Protein AF-0000000083318071 (afdb_homodimer)

Secondary structure (DSSP, 8-state):
-EE--HHHHHHHHHHHTTS-EEEEEEEESSTTGGGT-TTS---EEEEEEEEE--SEEEEEESSSEEEEEE-SS-EEEEEEE-EE-TT-SSSEEEEEE-TTS-EEEEEEEESS--/-EE--HHHHHHHHHHHTTS-EEEEEEEESSTTGGGT-TTS---EEEEEEEEE--SEEEEEESSSEEEEEE-SS-EEEEEEE-EE-TT-SSSEEEEEE-TTS-EEEEEEEESS--

Sequence (228 aa):
MLPIQPQAVQELLDKLKNRELYLHLELTNGAYTFEQDRSKLVASNMIRNVKVSYSNGSISGTGPYRVGLKMPEGWIYAEGLTHYEESETERAVLAGNDRDGKLVVSLMLSPEPFMLPIQPQAVQELLDKLKNRELYLHLELTNGAYTFEQDRSKLVASNMIRNVKVSYSNGSISGTGPYRVGLKMPEGWIYAEGLTHYEESETERAVLAGNDRDGKLVVSLMLSPEPF

Solvent-accessible surface area (backbone atoms only — not comparable to full-atom values): 11816 Å² total; per-residue (Å²): 121,42,71,61,51,66,67,62,52,36,52,51,41,59,69,56,42,74,35,75,24,22,32,35,41,37,40,50,62,28,86,76,41,62,76,75,55,79,78,56,71,50,34,35,39,35,36,36,34,45,73,44,50,30,74,46,54,48,64,47,76,89,75,53,25,32,39,42,32,37,29,92,72,28,41,39,37,41,33,32,33,40,28,25,47,81,85,50,84,76,42,46,49,37,30,6,53,34,92,87,65,45,80,35,31,38,48,31,40,21,75,55,74,124,120,40,71,62,50,67,68,62,52,35,52,49,39,60,68,54,42,74,36,74,24,21,33,36,41,38,39,47,60,28,86,78,42,65,77,76,56,81,77,57,73,51,33,36,39,36,37,35,34,44,73,45,51,30,74,47,53,46,65,48,76,88,74,54,24,32,38,41,34,37,29,94,70,28,38,38,37,41,32,33,33,42,29,26,45,80,84,50,84,76,40,47,50,36,29,7,52,33,91,87,65,45,80,36,31,36,47,30,40,21,75,54,74,124

Radius of gyration: 17.17 Å; Cα contacts (8 Å, |Δi|>4): 602; chains: 2; bounding box: 41×48×31 Å

Nearest PDB structures (foldseek):
  1njh-assembly1_A  TM=8.965E-01  e=1.272E-10  Bacillus subtilis
  8gm3-assembly2_B  TM=2.646E-01  e=6.608E+00  Vibrio harveyi
  8oz0-assembly1_E  TM=1.855E-01  e=3.913E+00  Homo sapiens
  1njh-assembly1_A  TM=8.967E-01  e=1.207E-10  Bacillus subtilis
  7ell-assembly1_h  TM=2.019E-01  e=3.804E+00  Mammalian orthoreovirus 3

Structure (mmCIF, N/CA/C/O backbone):
data_AF-0000000083318071-model_v1
#
loop_
_entity.id
_entity.type
_entity.pdbx_description
1 polymer 'DUF1806 family protein'
#
loop_
_atom_site.group_PDB
_atom_site.id
_atom_site.type_symbol
_atom_site.label_atom_id
_atom_site.label_alt_id
_atom_site.label_comp_id
_atom_site.label_asym_id
_atom_site.label_entity_id
_atom_site.label_seq_id
_atom_site.pdbx_PDB_ins_code
_atom_site.Cartn_x
_atom_site.Cartn_y
_atom_site.Cartn_z
_atom_site.occupancy
_atom_site.B_iso_or_equiv
_atom_site.auth_seq_id
_atom_site.auth_comp_id
_atom_site.auth_asym_id
_atom_site.auth_atom_id
_atom_site.pdbx_PDB_model_num
ATOM 1 N N . MET A 1 1 ? 1.171 21.906 -2.773 1 95.06 1 MET A N 1
ATOM 2 C CA . MET A 1 1 ? 1.182 21.312 -1.435 1 95.06 1 MET A CA 1
ATOM 3 C C . MET A 1 1 ? 2.127 22.078 -0.517 1 95.06 1 MET A C 1
ATOM 5 O O . MET A 1 1 ? 3.061 22.734 -0.986 1 95.06 1 MET A O 1
ATOM 9 N N . LEU A 1 2 ? 1.77 22.094 0.784 1 97 2 LEU A N 1
ATOM 10 C CA . LEU A 1 2 ? 2.57 22.781 1.792 1 97 2 LEU A CA 1
ATOM 11 C C . LEU A 1 2 ? 3.178 21.781 2.775 1 97 2 LEU A C 1
ATOM 13 O O . LEU A 1 2 ? 2.693 20.656 2.904 1 97 2 LEU A O 1
ATOM 17 N N . PRO A 1 3 ? 4.227 22.234 3.445 1 97.88 3 PRO A N 1
ATOM 18 C CA . PRO A 1 3 ? 4.73 21.359 4.508 1 97.88 3 PRO A CA 1
ATOM 19 C C . PRO A 1 3 ? 3.664 21.031 5.551 1 97.88 3 PRO A C 1
ATOM 21 O O . PRO A 1 3 ? 2.854 21.891 5.902 1 97.88 3 PRO A O 1
ATOM 24 N N . ILE A 1 4 ? 3.744 19.906 6.016 1 98.38 4 ILE A N 1
ATOM 25 C CA . ILE A 1 4 ? 2.727 19.391 6.93 1 98.38 4 ILE A CA 1
ATOM 26 C C . ILE A 1 4 ? 2.697 20.25 8.195 1 98.38 4 ILE A C 1
ATOM 28 O O . ILE A 1 4 ? 3.744 20.562 8.766 1 98.38 4 ILE A O 1
ATOM 32 N N . GLN A 1 5 ? 1.596 20.641 8.547 1 98.12 5 GLN A N 1
ATOM 33 C CA . GLN A 1 5 ? 1.248 21.094 9.891 1 98.12 5 GLN A CA 1
ATOM 34 C C . GLN A 1 5 ? 0.504 20 10.664 1 98.12 5 GLN A C 1
ATOM 36 O O . GLN A 1 5 ? -0.683 19.781 10.43 1 98.12 5 GLN A O 1
ATOM 41 N N . PRO A 1 6 ? 1.156 19.328 11.578 1 98.12 6 PRO A N 1
ATOM 42 C CA . PRO A 1 6 ? 0.615 18.094 12.164 1 98.12 6 PRO A CA 1
ATOM 43 C C . PRO A 1 6 ? -0.755 18.297 12.805 1 98.12 6 PRO A C 1
ATOM 45 O O . PRO A 1 6 ? -1.615 17.422 12.727 1 98.12 6 PRO A O 1
ATOM 48 N N . GLN A 1 7 ? -0.944 19.438 13.5 1 98.06 7 GLN A N 1
ATOM 49 C CA . GLN A 1 7 ? -2.236 19.672 14.133 1 98.06 7 GLN A CA 1
ATOM 50 C C . GLN A 1 7 ? -3.35 19.766 13.094 1 98.06 7 GLN A C 1
ATOM 52 O O . GLN A 1 7 ? -4.449 19.25 13.305 1 98.06 7 GLN A O 1
ATOM 57 N N . ALA A 1 8 ? -3.109 20.484 12.023 1 97.88 8 ALA A N 1
ATOM 58 C CA . ALA A 1 8 ? -4.102 20.609 10.961 1 97.88 8 ALA A CA 1
ATOM 59 C C . ALA A 1 8 ? -4.441 19.234 10.367 1 97.88 8 ALA A C 1
ATOM 61 O O . ALA A 1 8 ? -5.609 18.938 10.109 1 97.88 8 ALA A O 1
ATOM 62 N N . VAL A 1 9 ? -3.457 18.422 10.18 1 98.44 9 VAL A N 1
ATOM 63 C CA . VAL A 1 9 ? -3.662 17.094 9.625 1 98.44 9 VAL A CA 1
ATOM 64 C C . VAL A 1 9 ? -4.449 16.234 10.609 1 98.44 9 VAL A C 1
ATOM 66 O O . VAL A 1 9 ? -5.363 15.508 10.219 1 98.44 9 VAL A O 1
ATOM 69 N N . GLN A 1 10 ? -4.082 16.312 11.922 1 98.69 10 GLN A N 1
ATOM 70 C CA . GLN A 1 10 ? -4.805 15.562 12.938 1 98.69 10 GLN A CA 1
ATOM 71 C C . GLN A 1 10 ? -6.285 15.93 12.953 1 98.69 10 GLN A C 1
ATOM 73 O O . GLN A 1 10 ? -7.148 15.062 13.047 1 98.69 10 GLN A O 1
ATOM 78 N N . GLU A 1 11 ? -6.504 17.203 12.891 1 98.19 11 GLU A N 1
ATOM 79 C CA . GLU A 1 11 ? -7.887 17.672 12.875 1 98.19 11 GLU A CA 1
ATOM 80 C C . GLU A 1 11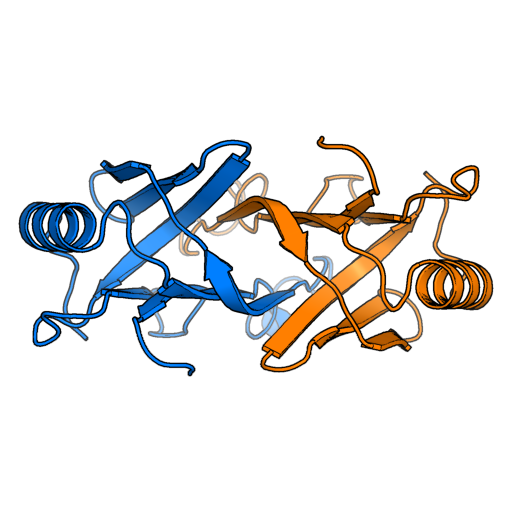 ? -8.648 17.109 11.68 1 98.19 11 GLU A C 1
ATOM 82 O O . GLU A 1 11 ? -9.812 16.719 11.805 1 98.19 11 GLU A O 1
ATOM 87 N N . LEU A 1 12 ? -8.023 17.109 10.57 1 98.06 12 LEU A N 1
ATOM 88 C CA . LEU A 1 12 ? -8.625 16.547 9.367 1 98.06 12 LEU A CA 1
ATOM 89 C C . LEU A 1 12 ? -8.906 15.055 9.531 1 98.06 12 LEU A C 1
ATOM 91 O O . LEU A 1 12 ? -9.984 14.578 9.195 1 98.06 12 LEU A O 1
ATOM 95 N N . LEU A 1 13 ? -7.969 14.281 10.062 1 98.5 13 LEU A N 1
ATOM 96 C CA . LEU A 1 13 ? -8.141 12.852 10.312 1 98.5 13 LEU A CA 1
ATOM 97 C C . LEU A 1 13 ? -9.305 12.609 11.266 1 98.5 13 LEU A C 1
ATOM 99 O O . LEU A 1 13 ? -10.062 11.641 11.102 1 98.5 13 LEU A O 1
ATOM 103 N N . ASP A 1 14 ? -9.438 13.5 12.234 1 98.44 14 ASP A N 1
ATOM 104 C CA . ASP A 1 14 ? -10.523 13.375 13.203 1 98.44 14 ASP A CA 1
ATOM 105 C C . ASP A 1 14 ? -11.875 13.625 12.539 1 98.44 14 ASP A C 1
ATOM 107 O O . ASP A 1 14 ? -12.875 12.984 12.891 1 98.44 14 ASP A O 1
ATOM 111 N N . LYS A 1 15 ? -11.883 14.469 11.672 1 97.94 15 LYS A N 1
ATOM 112 C CA . LYS A 1 15 ? -13.117 14.812 10.969 1 97.94 15 LYS A CA 1
ATOM 113 C C . LYS A 1 15 ? -13.57 13.672 10.062 1 97.94 15 LYS A C 1
ATOM 115 O O . LYS A 1 15 ? -14.773 13.492 9.844 1 97.94 15 LYS A O 1
ATOM 120 N N . LEU A 1 16 ? -12.68 12.914 9.57 1 98.19 16 LEU A N 1
ATOM 121 C CA . LEU A 1 16 ? -12.969 11.914 8.547 1 98.19 16 LEU A CA 1
ATOM 122 C C . LEU A 1 16 ? -13.25 10.555 9.172 1 98.19 16 LEU A C 1
ATOM 124 O O . LEU A 1 16 ? -13.594 9.602 8.469 1 98.19 16 LEU A O 1
ATOM 128 N N . LYS A 1 17 ? -13.172 10.391 10.43 1 97.38 17 LYS A N 1
ATOM 129 C CA . LYS A 1 17 ? -13.32 9.109 11.109 1 97.38 17 LYS A CA 1
ATOM 130 C C . LYS A 1 17 ? -14.734 8.562 10.961 1 97.38 17 LYS A C 1
ATOM 132 O O . LYS A 1 17 ? -15.695 9.328 10.852 1 97.38 17 LYS A O 1
ATOM 137 N N . ASN A 1 18 ? -14.789 7.258 10.953 1 98.06 18 ASN A N 1
ATOM 138 C CA . ASN A 1 18 ? -16.047 6.523 11.008 1 98.06 18 ASN A CA 1
ATOM 139 C C . ASN A 1 18 ? -16.922 6.812 9.781 1 98.06 18 ASN A C 1
ATOM 141 O O . ASN A 1 18 ? -18.141 6.926 9.898 1 98.06 18 ASN A O 1
ATOM 145 N N . ARG A 1 19 ? -16.25 7.07 8.672 1 97.19 19 ARG A N 1
ATOM 146 C CA . ARG A 1 19 ? -16.859 7.246 7.355 1 97.19 19 ARG A CA 1
ATOM 147 C C . ARG A 1 19 ? -16.25 6.281 6.34 1 97.19 19 ARG A C 1
ATOM 149 O O . ARG A 1 19 ? -15.078 5.926 6.438 1 97.19 19 ARG A O 1
ATOM 156 N N . GLU A 1 20 ? -17.141 5.906 5.465 1 98 20 GLU A N 1
ATOM 157 C CA . GLU A 1 20 ? -16.578 5.168 4.336 1 98 20 GLU A CA 1
ATOM 158 C C . GLU A 1 20 ? -15.836 6.09 3.381 1 98 20 GLU A C 1
ATOM 160 O O . GLU A 1 20 ? -16.391 7.074 2.896 1 98 20 GLU A O 1
ATOM 165 N N . LEU A 1 21 ? -14.594 5.816 3.193 1 98.5 21 LEU A N 1
ATOM 166 C CA . LEU A 1 21 ? -13.734 6.641 2.354 1 98.5 21 LEU A CA 1
ATOM 167 C C . LEU A 1 21 ? -13.031 5.793 1.299 1 98.5 21 LEU A C 1
ATOM 169 O O . LEU A 1 21 ? -12.844 4.59 1.486 1 98.5 21 LEU A O 1
ATOM 173 N N . TYR A 1 22 ? -12.695 6.422 0.189 1 98.44 22 TYR A N 1
ATOM 174 C CA . TYR A 1 22 ? -11.789 5.824 -0.785 1 98.44 22 TYR A CA 1
ATOM 175 C C . TYR A 1 22 ? -10.336 6.117 -0.429 1 98.44 22 TYR A C 1
ATOM 177 O O . TYR A 1 22 ? -9.977 7.266 -0.156 1 98.44 22 TYR A O 1
ATOM 185 N N . LEU A 1 23 ? -9.562 5.121 -0.469 1 98.69 23 LEU A N 1
ATOM 186 C CA . LEU A 1 23 ? -8.148 5.215 -0.115 1 98.69 23 LEU A CA 1
ATOM 187 C C . LEU A 1 23 ? -7.273 5.191 -1.362 1 98.69 23 LEU A C 1
ATOM 189 O O . LEU A 1 23 ? -7.5 4.387 -2.27 1 98.69 23 LEU A O 1
ATOM 193 N N . HIS A 1 24 ? -6.328 6.051 -1.477 1 98.81 24 HIS A N 1
ATOM 194 C CA . HIS A 1 24 ? -5.152 5.957 -2.336 1 98.81 24 HIS A CA 1
ATOM 195 C C . HIS A 1 24 ? -3.869 5.902 -1.515 1 98.81 24 HIS A C 1
ATOM 197 O O . HIS A 1 24 ? -3.562 6.836 -0.773 1 98.81 24 HIS A O 1
ATOM 203 N N . LEU A 1 25 ? -3.125 4.867 -1.536 1 98.88 25 LEU A N 1
ATOM 204 C CA . LEU A 1 25 ? -1.855 4.641 -0.855 1 98.88 25 LEU A CA 1
ATOM 205 C C . LEU A 1 25 ? -0.799 4.133 -1.831 1 98.88 25 LEU A C 1
ATOM 207 O O . LEU A 1 25 ? -1.03 3.158 -2.551 1 98.88 25 LEU A O 1
ATOM 211 N N . GLU A 1 26 ? 0.308 4.754 -1.905 1 98.31 26 GLU A N 1
ATOM 212 C CA . GLU A 1 26 ? 1.33 4.391 -2.883 1 98.31 26 GLU A CA 1
ATOM 213 C C . GLU A 1 26 ? 2.73 4.664 -2.342 1 98.31 26 GLU A C 1
ATOM 215 O O . GLU A 1 26 ? 2.945 5.641 -1.621 1 98.31 26 GLU A O 1
ATOM 220 N N . LEU A 1 27 ? 3.668 3.838 -2.654 1 97.44 27 LEU A N 1
ATOM 221 C CA . LEU A 1 27 ? 5.082 4.055 -2.367 1 97.44 27 LEU A CA 1
ATOM 222 C C . LEU A 1 27 ? 5.957 3.488 -3.482 1 97.44 27 LEU A C 1
ATOM 224 O O . LEU A 1 27 ? 5.703 2.387 -3.977 1 97.44 27 LEU A O 1
ATOM 228 N N . THR A 1 28 ? 6.906 4.215 -3.953 1 94 28 THR A N 1
ATOM 229 C CA . THR A 1 28 ? 7.898 3.768 -4.926 1 94 28 THR A CA 1
ATOM 230 C C . THR A 1 28 ? 9.312 3.975 -4.391 1 94 28 THR A C 1
ATOM 232 O O . THR A 1 28 ? 9.594 4.977 -3.729 1 94 28 THR A O 1
ATOM 235 N N . ASN A 1 29 ? 10.297 2.982 -4.496 1 84.25 29 ASN A N 1
ATOM 236 C CA . ASN A 1 29 ? 11.672 3.193 -4.059 1 84.25 29 ASN A CA 1
ATOM 237 C C . ASN A 1 29 ? 12.617 3.359 -5.246 1 84.25 29 ASN A C 1
ATOM 239 O O . ASN A 1 29 ? 13.828 3.482 -5.066 1 84.25 29 ASN A O 1
ATOM 243 N N . GLY A 1 30 ? 12.289 2.986 -6.504 1 65.44 30 GLY A N 1
ATOM 244 C CA . GLY A 1 30 ? 13.211 2.91 -7.629 1 65.44 30 GLY A CA 1
ATOM 245 C C . GLY A 1 30 ? 13.023 4.035 -8.625 1 65.44 30 GLY A C 1
ATOM 246 O O . GLY A 1 30 ? 13.695 4.07 -9.664 1 65.44 30 GLY A O 1
ATOM 247 N N . ALA A 1 31 ? 11.875 4.566 -8.68 1 51.72 31 ALA A N 1
ATOM 248 C CA . ALA A 1 31 ? 11.82 5.355 -9.906 1 51.72 31 ALA A CA 1
ATOM 249 C C . ALA A 1 31 ? 13.117 6.141 -10.109 1 51.72 31 ALA A C 1
ATOM 251 O O . ALA A 1 31 ? 13.594 6.277 -11.234 1 51.72 31 ALA A O 1
ATOM 252 N N . TYR A 1 32 ? 13.648 6.602 -9.156 1 46 32 TYR A N 1
ATOM 253 C CA . TYR A 1 32 ? 14.734 7.523 -9.461 1 46 32 TYR A CA 1
ATOM 254 C C . TYR A 1 32 ? 16.062 6.969 -8.984 1 46 32 TYR A C 1
ATOM 256 O O . TYR A 1 32 ? 17.109 7.617 -9.141 1 46 32 TYR A O 1
ATOM 264 N N . THR A 1 33 ? 16.078 5.824 -8.305 1 47.72 33 THR A N 1
ATOM 265 C CA . THR A 1 33 ? 17.297 5.27 -7.742 1 47.72 33 THR A CA 1
ATOM 266 C C . THR A 1 33 ? 18.156 4.625 -8.828 1 47.72 33 THR A C 1
ATOM 268 O O . THR A 1 33 ? 19.266 4.164 -8.562 1 47.72 33 THR A O 1
ATOM 271 N N . PHE A 1 34 ? 17.547 4.477 -9.961 1 43.94 34 PHE A N 1
ATOM 272 C CA . PHE A 1 34 ? 18.297 3.812 -11.031 1 43.94 34 PHE A CA 1
ATOM 273 C C . PHE A 1 34 ? 19.75 4.27 -11.039 1 43.94 34 PHE A C 1
ATOM 275 O O . PHE A 1 34 ? 20.656 3.48 -11.336 1 43.94 34 PHE A O 1
ATOM 282 N N . GLU A 1 35 ? 19.922 5.41 -10.836 1 44.78 35 GLU A N 1
ATOM 283 C CA . GLU A 1 35 ? 21.234 5.887 -11.242 1 44.78 35 GLU A CA 1
ATOM 284 C C . GLU A 1 35 ? 22.312 5.395 -10.297 1 44.78 35 GLU A C 1
ATOM 286 O O . GLU A 1 35 ? 23.469 5.238 -10.695 1 44.78 35 GLU A O 1
ATOM 291 N N . GLN A 1 36 ? 21.984 5.141 -9.094 1 49.47 36 GLN A N 1
ATOM 292 C CA . GLN A 1 36 ? 23.203 5.062 -8.297 1 49.47 36 GLN A CA 1
ATOM 293 C C . GLN A 1 36 ? 23.594 3.611 -8.031 1 49.47 36 GLN A C 1
ATOM 295 O O . GLN A 1 36 ? 24.766 3.242 -8.172 1 49.47 36 GLN A O 1
ATOM 300 N N . ASP A 1 37 ? 22.594 2.797 -7.359 1 57.38 37 ASP A N 1
ATOM 301 C CA . ASP A 1 37 ? 22.984 1.456 -6.945 1 57.38 37 ASP A CA 1
ATOM 302 C C . ASP A 1 37 ? 22.109 0.395 -7.605 1 57.38 37 ASP A C 1
ATOM 304 O O . ASP A 1 37 ? 20.969 0.179 -7.191 1 57.38 37 ASP A O 1
ATOM 308 N N . ARG A 1 38 ? 22.547 0.059 -8.789 1 56.84 38 ARG A N 1
ATOM 309 C CA . ARG A 1 38 ? 21.859 -0.937 -9.602 1 56.84 38 ARG A CA 1
ATOM 310 C C . ARG A 1 38 ? 21.625 -2.223 -8.82 1 56.84 38 ARG A C 1
ATOM 312 O O . ARG A 1 38 ? 20.906 -3.115 -9.273 1 56.84 38 ARG A O 1
ATOM 319 N N . SER A 1 39 ? 22.203 -2.291 -7.633 1 63.94 39 SER A N 1
ATOM 320 C CA . SER A 1 39 ? 22.109 -3.545 -6.895 1 63.94 39 SER A CA 1
ATOM 321 C C . SER A 1 39 ? 20.844 -3.582 -6.039 1 63.94 39 SER A C 1
ATOM 323 O O . SER A 1 39 ? 20.469 -4.637 -5.523 1 63.94 39 SER A O 1
ATOM 325 N N . LYS A 1 40 ? 20.078 -2.527 -6.082 1 77.56 40 LYS A N 1
ATOM 326 C CA . LYS A 1 40 ? 18.922 -2.498 -5.188 1 77.56 40 LYS A CA 1
ATOM 327 C C . LYS A 1 40 ? 17.656 -2.945 -5.91 1 77.56 40 LYS A C 1
ATOM 329 O O . LYS A 1 40 ? 17.5 -2.689 -7.105 1 77.56 40 LYS A O 1
ATOM 334 N N . LEU A 1 41 ? 16.875 -3.621 -5.16 1 86 41 LEU A N 1
ATOM 335 C CA . LEU A 1 41 ? 15.594 -4.078 -5.699 1 86 41 LEU A CA 1
ATOM 336 C C . LEU A 1 41 ? 14.641 -2.91 -5.895 1 86 41 LEU A C 1
ATOM 338 O O . LEU A 1 41 ? 14.312 -2.203 -4.941 1 86 41 LEU A O 1
ATOM 342 N N . VAL A 1 42 ? 14.273 -2.6 -7.152 1 88.56 42 VAL A N 1
ATOM 343 C CA . VAL A 1 42 ? 13.25 -1.604 -7.469 1 88.56 42 VAL A CA 1
ATOM 344 C C . VAL A 1 42 ? 11.867 -2.162 -7.148 1 88.56 42 VAL A C 1
ATOM 346 O O . VAL A 1 42 ? 11.516 -3.258 -7.59 1 88.56 42 VAL A O 1
ATOM 349 N N . ALA A 1 43 ? 11.164 -1.389 -6.324 1 94.81 43 ALA A N 1
ATOM 350 C CA . ALA A 1 43 ? 9.844 -1.864 -5.91 1 94.81 43 ALA A CA 1
ATOM 351 C C . ALA A 1 43 ? 8.867 -0.706 -5.773 1 94.81 43 ALA A C 1
ATOM 353 O O . ALA A 1 43 ? 9.266 0.438 -5.551 1 94.81 43 ALA A O 1
ATOM 354 N N . SER A 1 44 ? 7.59 -0.975 -5.957 1 96.56 44 SER A N 1
ATOM 355 C CA . SER A 1 44 ? 6.488 -0.037 -5.773 1 96.56 44 SER A CA 1
ATOM 356 C C . SER A 1 44 ? 5.199 -0.762 -5.391 1 96.56 44 SER A C 1
ATOM 358 O O . SER A 1 44 ? 5.047 -1.952 -5.676 1 96.56 44 SER A O 1
ATOM 360 N N . ASN A 1 45 ? 4.383 -0.128 -4.688 1 98.44 45 ASN A N 1
ATOM 361 C CA . ASN A 1 45 ? 3.023 -0.617 -4.492 1 98.44 45 ASN A CA 1
ATOM 362 C C . ASN A 1 45 ? 2.008 0.523 -4.523 1 98.44 45 ASN A C 1
ATOM 364 O O . ASN A 1 45 ? 2.369 1.687 -4.34 1 98.44 45 ASN A O 1
ATOM 368 N N . MET A 1 46 ? 0.844 0.139 -4.902 1 98.62 46 MET A N 1
ATOM 369 C CA . MET A 1 46 ? -0.23 1.123 -5.004 1 98.62 46 MET A CA 1
ATOM 370 C C . MET A 1 46 ? -1.588 0.476 -4.754 1 98.62 46 MET A C 1
ATOM 372 O O . MET A 1 46 ? -1.841 -0.642 -5.207 1 98.62 46 MET A O 1
ATOM 376 N N . ILE A 1 47 ? -2.357 1.091 -4.027 1 98.62 47 ILE A N 1
ATOM 377 C CA . ILE A 1 47 ? -3.779 0.787 -3.908 1 98.62 47 ILE A CA 1
ATOM 378 C C . ILE A 1 47 ? -4.602 2.045 -4.18 1 98.62 47 ILE A C 1
ATOM 380 O O . ILE A 1 47 ? -4.289 3.121 -3.662 1 98.62 47 ILE A O 1
ATOM 384 N N . ARG A 1 48 ? -5.543 1.955 -5.062 1 98.56 48 ARG A N 1
ATOM 385 C CA . ARG A 1 48 ? -6.363 3.098 -5.453 1 98.56 48 ARG A CA 1
ATOM 386 C C . ARG A 1 48 ? -7.844 2.744 -5.418 1 98.56 48 ARG A C 1
ATOM 388 O O . ARG A 1 48 ? -8.266 1.747 -6.004 1 98.56 48 ARG A O 1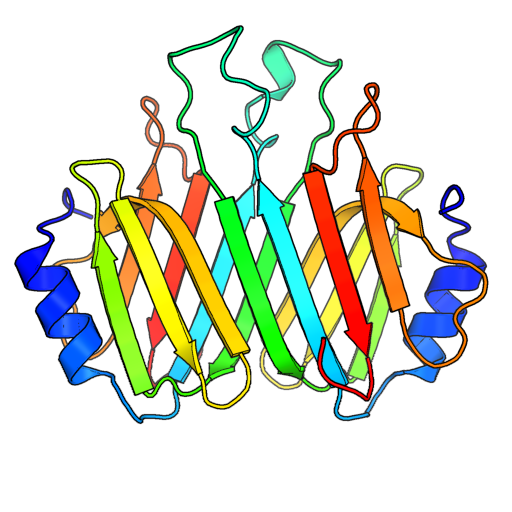
ATOM 395 N N . ASN A 1 49 ? -8.625 3.549 -4.707 1 98.62 49 ASN A N 1
ATOM 396 C CA . ASN A 1 49 ? -10.086 3.467 -4.645 1 98.62 49 ASN A CA 1
ATOM 397 C C . ASN A 1 49 ? -10.539 2.189 -3.943 1 98.62 49 ASN A C 1
ATOM 399 O O . ASN A 1 49 ? -11.461 1.52 -4.41 1 98.62 49 ASN A O 1
ATOM 403 N N . VAL A 1 50 ? -9.938 1.867 -2.893 1 97.62 50 VAL A N 1
ATOM 404 C CA . VAL A 1 50 ? -10.453 0.855 -1.977 1 97.62 50 VAL A CA 1
ATOM 405 C C . VAL A 1 50 ? -11.227 1.527 -0.849 1 97.62 50 VAL A C 1
ATOM 407 O O . VAL A 1 50 ? -10.797 2.545 -0.306 1 97.62 50 VAL A O 1
ATOM 410 N N . LYS A 1 51 ? -12.305 0.94 -0.59 1 97.06 51 LYS A N 1
ATOM 411 C CA . LYS A 1 51 ? -13.141 1.525 0.455 1 97.06 51 LYS A CA 1
ATOM 412 C C . LYS A 1 51 ? -12.648 1.12 1.842 1 97.06 51 LYS A C 1
ATOM 414 O O . LYS A 1 51 ? -12.398 -0.06 2.098 1 97.06 51 LYS A O 1
ATOM 419 N N . VAL A 1 52 ? -12.539 2.15 2.705 1 97.88 52 VAL A N 1
ATOM 420 C CA . VAL A 1 52 ? -12.086 1.896 4.066 1 97.88 52 VAL A CA 1
ATOM 421 C C . VAL A 1 52 ? -12.867 2.766 5.047 1 97.88 52 VAL A C 1
ATOM 423 O O . VAL A 1 52 ? -13.484 3.76 4.652 1 97.88 52 VAL A O 1
ATOM 426 N N . SER A 1 53 ? -12.938 2.32 6.227 1 98.38 53 SER A N 1
ATOM 427 C CA . SER A 1 53 ? -13.406 3.098 7.367 1 98.38 53 SER A CA 1
ATOM 428 C C . SER A 1 53 ? -12.531 2.879 8.594 1 98.38 53 SER A C 1
ATOM 430 O O . SER A 1 53 ? -12.227 1.738 8.953 1 98.38 53 SER A O 1
ATOM 432 N N . TYR A 1 54 ? -12.047 3.967 9.164 1 98.75 54 TYR A N 1
ATOM 433 C CA . TYR A 1 54 ? -11.203 3.828 10.344 1 98.75 54 TYR A CA 1
ATOM 434 C C . TYR A 1 54 ? -11.844 4.496 11.555 1 98.75 54 TYR A C 1
ATOM 436 O O . TYR A 1 54 ? -12.617 5.445 11.414 1 98.75 54 TYR A O 1
ATOM 444 N N . SER A 1 55 ? -11.5 3.996 12.719 1 98.69 55 SER A N 1
ATOM 445 C CA . SER A 1 55 ? -12.07 4.504 13.969 1 98.69 55 SER A CA 1
ATOM 446 C C . SER A 1 55 ? -11.164 5.555 14.602 1 98.69 55 SER A C 1
ATOM 448 O O . SER A 1 55 ? -11.641 6.453 15.297 1 98.69 55 SER A O 1
ATOM 450 N N . ASN A 1 56 ? -9.898 5.352 14.445 1 98.56 56 ASN A N 1
ATOM 451 C CA . ASN A 1 56 ? -8.906 6.273 15 1 98.56 56 ASN A CA 1
ATOM 452 C C . ASN A 1 56 ? -7.762 6.52 14.023 1 98.56 56 ASN A C 1
ATOM 454 O O . ASN A 1 56 ? -7.273 5.586 13.383 1 98.56 56 ASN A O 1
ATOM 458 N N . GLY A 1 57 ? -7.453 7.707 13.797 1 98.75 57 GLY A N 1
ATOM 459 C CA . GLY A 1 57 ? -6.305 8.109 13.008 1 98.75 57 GLY A CA 1
ATOM 460 C C . GLY A 1 57 ? -5.398 9.094 13.727 1 98.75 57 GLY A C 1
ATOM 461 O O . GLY A 1 57 ? -5.871 9.969 14.453 1 98.75 57 GLY A O 1
ATOM 462 N N . SER A 1 58 ? -4.109 8.898 13.562 1 98.88 58 SER A N 1
ATOM 463 C CA . SER A 1 58 ? -3.188 9.812 14.234 1 98.88 58 SER A CA 1
ATOM 464 C C . SER A 1 58 ? -1.963 10.094 13.367 1 98.88 58 SER A C 1
ATOM 466 O O . SER A 1 58 ? -1.48 9.219 12.656 1 98.88 58 SER A O 1
ATOM 468 N N . ILE A 1 59 ? -1.518 11.281 13.422 1 98.81 59 ILE A N 1
ATOM 469 C CA . ILE A 1 59 ? -0.24 11.672 12.836 1 98.81 59 ILE A CA 1
ATOM 470 C C . ILE A 1 59 ? 0.802 11.844 13.938 1 98.81 59 ILE A C 1
ATOM 472 O O . ILE A 1 59 ? 0.494 12.352 15.016 1 98.81 59 ILE A O 1
ATOM 476 N N . SER A 1 60 ? 2.02 11.406 13.68 1 98.62 60 SER A N 1
ATOM 477 C CA . SER A 1 60 ? 3.098 11.523 14.656 1 98.62 60 SER A CA 1
ATOM 478 C C . SER A 1 60 ? 4.441 11.758 13.969 1 98.62 60 SER A C 1
ATOM 480 O O . SER A 1 60 ? 4.547 11.648 12.75 1 98.62 60 SER A O 1
ATOM 482 N N . GLY A 1 61 ? 5.418 12.156 14.789 1 97.19 61 GLY A N 1
ATOM 483 C CA . GLY A 1 61 ? 6.742 12.469 14.273 1 97.19 61 GLY A CA 1
ATOM 484 C C . GLY A 1 61 ? 7.078 13.945 14.344 1 97.19 61 GLY A C 1
ATOM 485 O O . GLY A 1 61 ? 6.25 14.758 14.766 1 97.19 61 GLY A O 1
ATOM 486 N N . THR A 1 62 ? 8.273 14.281 13.945 1 94.81 62 THR A N 1
ATOM 487 C CA . THR A 1 62 ? 8.734 15.664 13.977 1 94.81 62 THR A CA 1
ATOM 488 C C . THR A 1 62 ? 9.164 16.125 12.586 1 94.81 62 THR A C 1
ATOM 490 O O . THR A 1 62 ? 9.898 17.109 12.445 1 94.81 62 THR A O 1
ATOM 493 N N . GLY A 1 63 ? 8.773 15.492 11.445 1 90.81 63 GLY A N 1
ATOM 494 C CA . GLY A 1 63 ? 9.117 15.75 10.055 1 90.81 63 GLY A CA 1
ATOM 495 C C . GLY A 1 63 ? 10.32 14.961 9.578 1 90.81 63 GLY A C 1
ATOM 496 O O . GLY A 1 63 ? 11.43 15.492 9.516 1 90.81 63 GLY A O 1
ATOM 497 N N . PRO A 1 64 ? 10.219 13.93 8.766 1 95.62 64 PRO A N 1
ATOM 498 C CA . PRO A 1 64 ? 8.977 13.508 8.125 1 95.62 64 PRO A CA 1
ATOM 499 C C . PRO A 1 64 ? 7.992 12.875 9.109 1 95.62 64 PRO A C 1
ATOM 501 O O . PRO A 1 64 ? 8.383 12.508 10.219 1 95.62 64 PRO A O 1
ATOM 504 N N . TYR A 1 65 ? 6.746 12.672 8.656 1 98.44 65 TYR A N 1
ATOM 505 C CA . TYR A 1 65 ? 5.676 12.273 9.562 1 98.44 65 TYR A CA 1
ATOM 506 C C . TYR A 1 65 ? 5.145 10.891 9.203 1 98.44 65 TYR A C 1
ATOM 508 O O . TYR A 1 65 ? 5.422 10.383 8.117 1 98.44 65 TYR A O 1
ATOM 516 N N . ARG A 1 66 ? 4.508 10.305 10.133 1 98.62 66 ARG A N 1
ATOM 517 C CA . ARG A 1 66 ? 3.803 9.047 9.914 1 98.62 66 ARG A CA 1
ATOM 518 C C . ARG A 1 66 ? 2.334 9.164 10.305 1 98.62 66 ARG A C 1
ATOM 520 O O . ARG A 1 66 ? 1.994 9.898 11.242 1 98.62 66 ARG A O 1
ATOM 527 N N . VAL A 1 67 ? 1.512 8.492 9.586 1 98.94 67 VAL A N 1
ATOM 528 C CA . VAL A 1 67 ? 0.084 8.422 9.883 1 98.94 67 VAL A CA 1
ATOM 529 C C . VAL A 1 67 ? -0.34 6.965 10.047 1 98.94 67 VAL A C 1
ATOM 531 O O . VAL A 1 67 ? 0.043 6.105 9.242 1 98.94 67 VAL A O 1
ATOM 534 N N . GLY A 1 68 ? -1.035 6.684 11.094 1 98.88 68 GLY A N 1
ATOM 535 C CA . GLY A 1 68 ? -1.682 5.398 11.312 1 98.88 68 GLY A CA 1
ATOM 536 C C . GLY A 1 68 ? -3.189 5.504 11.445 1 98.88 68 GLY A C 1
ATOM 537 O O . GLY A 1 68 ? -3.699 6.391 12.133 1 98.88 68 GLY A O 1
ATOM 538 N N . LEU A 1 69 ? -3.891 4.688 10.766 1 98.94 69 LEU A N 1
ATOM 539 C CA . LEU A 1 69 ? -5.344 4.602 10.844 1 98.94 69 LEU A CA 1
ATOM 540 C C . LEU A 1 69 ? -5.785 3.229 11.336 1 98.94 69 LEU A C 1
ATOM 542 O O . LEU A 1 69 ? -5.461 2.211 10.719 1 98.94 69 LEU A O 1
ATOM 546 N N . LYS A 1 70 ? -6.492 3.211 12.383 1 98.81 70 LYS A N 1
ATOM 547 C CA . LYS A 1 70 ? -7.02 1.967 12.938 1 98.81 70 LYS A CA 1
ATOM 548 C C . LYS A 1 70 ? -8.359 1.604 12.305 1 98.81 70 LYS A C 1
ATOM 550 O O . LYS A 1 70 ? -9.289 2.408 12.305 1 98.81 70 LYS A O 1
ATOM 555 N N . MET A 1 71 ? -8.406 0.443 11.789 1 98.06 71 MET A N 1
ATOM 556 C CA . MET A 1 71 ? -9.648 -0.105 11.242 1 98.06 71 MET A CA 1
ATOM 557 C C . MET A 1 71 ? -10.18 -1.226 12.125 1 98.06 71 MET A C 1
ATOM 559 O O . MET A 1 71 ? -9.477 -1.711 13.016 1 98.06 71 MET A O 1
ATOM 563 N N . PRO A 1 72 ? -11.422 -1.607 11.922 1 93.81 72 PRO A N 1
ATOM 564 C CA . PRO A 1 72 ? -11.984 -2.648 12.789 1 93.81 72 PRO A CA 1
ATOM 565 C C . PRO A 1 72 ? -11.125 -3.912 12.82 1 93.81 72 PRO A C 1
ATOM 567 O O . PRO A 1 72 ? -10.891 -4.473 13.898 1 93.81 72 PRO A O 1
ATOM 570 N N . GLU A 1 73 ? -10.586 -4.305 11.758 1 93.62 73 GLU A N 1
ATOM 571 C CA . GLU A 1 73 ? -9.828 -5.551 11.711 1 93.62 73 GLU A CA 1
ATOM 572 C C . GLU A 1 73 ? -8.422 -5.324 11.156 1 93.62 73 GLU A C 1
ATOM 574 O O . GLU A 1 73 ? -7.73 -6.273 10.789 1 93.62 73 GLU A O 1
ATOM 579 N N . GLY A 1 74 ? -8.086 -4.055 11.117 1 97.44 74 GLY A N 1
ATOM 580 C CA . GLY A 1 74 ? -6.824 -3.84 10.43 1 97.44 74 GLY A CA 1
ATOM 581 C C . GLY A 1 74 ? -6.254 -2.449 10.641 1 97.44 74 GLY A C 1
ATOM 582 O O . GLY A 1 74 ? -6.613 -1.77 11.609 1 97.44 74 GLY A O 1
ATOM 583 N N . TRP A 1 75 ? -5.234 -2.205 9.766 1 98.38 75 TRP A N 1
ATOM 584 C CA . TRP A 1 75 ? -4.488 -0.96 9.922 1 98.38 75 TRP A CA 1
ATOM 585 C C . TRP A 1 75 ? -4.062 -0.409 8.562 1 98.38 75 TRP A C 1
ATOM 587 O O . TRP A 1 75 ? -3.812 -1.172 7.629 1 98.38 75 TRP A O 1
ATOM 597 N N . ILE A 1 76 ? -3.994 0.891 8.484 1 98.88 76 ILE A N 1
ATOM 598 C CA . ILE A 1 76 ? -3.314 1.599 7.406 1 98.88 76 ILE A CA 1
ATOM 599 C C . ILE A 1 76 ? -2.193 2.463 7.984 1 98.88 76 ILE A C 1
ATOM 601 O O . ILE A 1 76 ? -2.377 3.125 9.008 1 98.88 76 ILE A O 1
ATOM 605 N N . TYR A 1 77 ? -1.108 2.412 7.309 1 98.81 77 TYR A N 1
ATOM 606 C CA . TYR A 1 77 ? 0.058 3.121 7.824 1 98.81 77 TYR A CA 1
ATOM 607 C C . TYR A 1 77 ? 0.876 3.725 6.688 1 98.81 77 TYR A C 1
ATOM 609 O O . TYR A 1 77 ? 1.084 3.084 5.656 1 98.81 77 TYR A O 1
ATOM 617 N N . ALA A 1 78 ? 1.336 4.934 6.859 1 98.75 78 ALA A N 1
ATOM 618 C CA . ALA A 1 78 ? 2.273 5.586 5.949 1 98.75 78 ALA A CA 1
ATOM 619 C C . ALA A 1 78 ? 3.303 6.41 6.715 1 98.75 78 ALA A C 1
ATOM 621 O O . ALA A 1 78 ? 2.947 7.188 7.605 1 98.75 78 ALA A O 1
ATOM 622 N N . GLU A 1 79 ? 4.535 6.254 6.383 1 97.81 79 GLU A N 1
ATOM 623 C CA . GLU A 1 79 ? 5.641 7.008 6.965 1 97.81 79 GLU A CA 1
ATOM 624 C C . GLU A 1 79 ? 6.453 7.719 5.883 1 97.81 79 GLU A C 1
ATOM 626 O O . GLU A 1 79 ? 6.602 7.203 4.773 1 97.81 79 GLU A O 1
ATOM 631 N N . GLY A 1 80 ? 7.031 8.836 6.238 1 96.94 80 GLY A N 1
ATOM 632 C CA . GLY A 1 80 ? 7.82 9.617 5.305 1 96.94 80 GLY A CA 1
ATOM 633 C C . GLY A 1 80 ? 7.051 10.781 4.707 1 96.94 80 GLY A C 1
ATOM 634 O O . GLY A 1 80 ? 7.445 11.328 3.676 1 96.94 80 GLY A O 1
ATOM 635 N N . LEU A 1 81 ? 5.918 11.062 5.316 1 98.5 81 LEU A N 1
ATOM 636 C CA . LEU A 1 81 ? 5.047 12.117 4.812 1 98.5 81 LEU A CA 1
ATOM 637 C C . LEU A 1 81 ? 5.621 13.492 5.129 1 98.5 81 LEU A C 1
ATOM 639 O O . LEU A 1 81 ? 6.051 13.75 6.258 1 98.5 81 LEU A O 1
ATOM 643 N N . THR A 1 82 ? 5.621 14.414 4.129 1 98.31 82 THR A N 1
ATOM 644 C CA . THR A 1 82 ? 6.277 15.703 4.324 1 98.31 82 THR A CA 1
ATOM 645 C C . THR A 1 82 ? 5.328 16.859 3.984 1 98.31 82 THR A C 1
ATOM 647 O O . THR A 1 82 ? 5.477 17.953 4.5 1 98.31 82 THR A O 1
ATOM 650 N N . HIS A 1 83 ? 4.371 16.641 3.082 1 98.56 83 HIS A N 1
ATOM 651 C CA . HIS A 1 83 ? 3.52 17.703 2.574 1 98.56 83 HIS A CA 1
ATOM 652 C C . HIS A 1 83 ? 2.049 17.297 2.594 1 98.56 83 HIS A C 1
ATOM 654 O O . HIS A 1 83 ? 1.731 16.109 2.67 1 98.56 83 HIS A O 1
ATOM 660 N N . TYR A 1 84 ? 1.164 18.266 2.609 1 98.44 84 TYR A N 1
ATOM 661 C CA . TYR A 1 84 ? -0.273 18.031 2.541 1 98.44 84 TYR A CA 1
ATOM 662 C C . TYR A 1 84 ? -0.984 19.172 1.816 1 98.44 84 TYR A C 1
ATOM 664 O O . TYR A 1 84 ? -0.401 20.234 1.596 1 98.44 84 TYR A O 1
ATOM 672 N N . GLU A 1 85 ? -2.133 18.906 1.339 1 97.94 85 GLU A N 1
ATOM 673 C CA . GLU A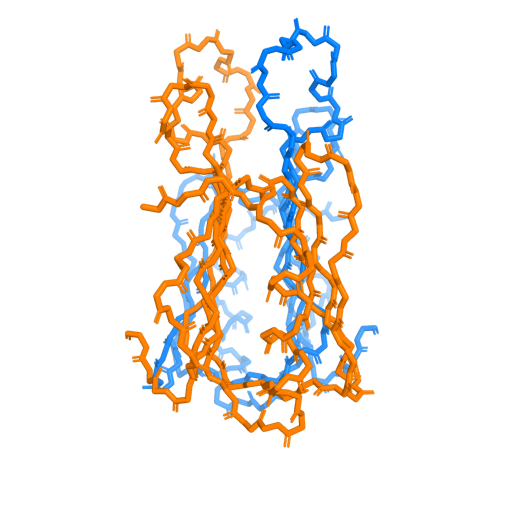 1 85 ? -2.984 19.938 0.755 1 97.94 85 GLU A CA 1
ATOM 674 C C . GLU A 1 85 ? -3.816 20.641 1.825 1 97.94 85 GLU A C 1
ATOM 676 O O . GLU A 1 85 ? -4.812 20.094 2.301 1 97.94 85 GLU A O 1
ATOM 681 N N . GLU A 1 86 ? -3.523 21.844 2.062 1 93.44 86 GLU A N 1
ATOM 682 C CA . GLU A 1 86 ? -4.094 22.578 3.189 1 93.44 86 GLU A CA 1
ATOM 683 C C . GLU A 1 86 ? -5.531 23 2.9 1 93.44 86 GLU A C 1
ATOM 685 O O . GLU A 1 86 ? -6.332 23.172 3.822 1 93.44 86 GLU A O 1
ATOM 690 N N . SER A 1 87 ? -5.863 23.141 1.681 1 93.12 87 SER A N 1
ATOM 691 C CA . SER A 1 87 ? -7.172 23.672 1.312 1 93.12 87 SER A CA 1
ATOM 692 C C . SER A 1 87 ? -8.258 22.609 1.418 1 93.12 87 SER A C 1
ATOM 694 O O . SER A 1 87 ? -9.445 22.922 1.366 1 93.12 87 SER A O 1
ATOM 696 N N . GLU A 1 88 ? -7.883 21.391 1.523 1 90.19 88 GLU A N 1
ATOM 697 C CA . GLU A 1 88 ? -8.859 20.312 1.605 1 90.19 88 GLU A CA 1
ATOM 698 C C . GLU A 1 88 ? -9.531 20.281 2.973 1 90.19 88 GLU A C 1
ATOM 700 O O . GLU A 1 88 ? -8.859 20.344 4.004 1 90.19 88 GLU A O 1
ATOM 705 N N . THR A 1 89 ? -10.898 20.109 2.873 1 89.19 89 THR A N 1
ATOM 706 C CA . THR A 1 89 ? -11.641 20.047 4.125 1 89.19 89 THR A CA 1
ATOM 707 C C . THR A 1 89 ? -12.398 18.734 4.25 1 89.19 89 THR A C 1
ATOM 709 O O . THR A 1 89 ? -12.75 18.312 5.355 1 89.19 89 THR A O 1
ATOM 712 N N . GLU A 1 90 ? -12.633 18.078 3.148 1 94.69 90 GLU A N 1
ATOM 713 C CA . GLU A 1 90 ? -13.422 16.859 3.188 1 94.69 90 GLU A CA 1
ATOM 714 C C . GLU A 1 90 ? -12.609 15.656 2.713 1 94.69 9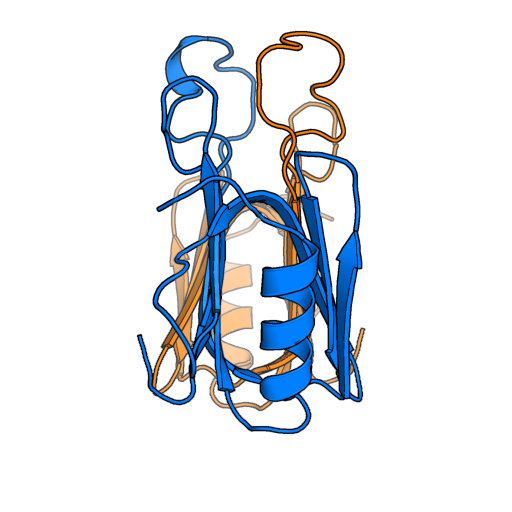0 GLU A C 1
ATOM 716 O O . GLU A 1 90 ? -13.148 14.555 2.557 1 94.69 90 GLU A O 1
ATOM 721 N N . ARG A 1 91 ? -11.367 15.945 2.387 1 97.5 91 ARG A N 1
ATOM 722 C CA . ARG A 1 91 ? -10.445 14.891 1.984 1 97.5 91 ARG A CA 1
ATOM 723 C C . ARG A 1 91 ? -9.047 15.133 2.539 1 97.5 91 ARG A C 1
ATOM 725 O O . ARG A 1 91 ? -8.695 16.266 2.867 1 97.5 91 ARG A O 1
ATOM 732 N N . ALA A 1 92 ? -8.328 14.117 2.725 1 98.5 92 ALA A N 1
ATOM 733 C CA . ALA A 1 92 ? -6.926 14.211 3.133 1 98.5 92 ALA A CA 1
ATOM 734 C C . ALA A 1 92 ? -5.992 13.859 1.978 1 98.5 92 ALA A C 1
ATOM 736 O O . ALA A 1 92 ? -6.121 12.789 1.374 1 98.5 92 ALA A O 1
ATOM 737 N N . VAL A 1 93 ? -5.145 14.758 1.596 1 98.69 93 VAL A N 1
ATOM 738 C CA . VAL A 1 93 ? -4.133 14.539 0.565 1 98.69 93 VAL A CA 1
ATOM 739 C C . VAL A 1 93 ? -2.744 14.797 1.145 1 98.69 93 VAL A C 1
ATOM 741 O O . VAL A 1 93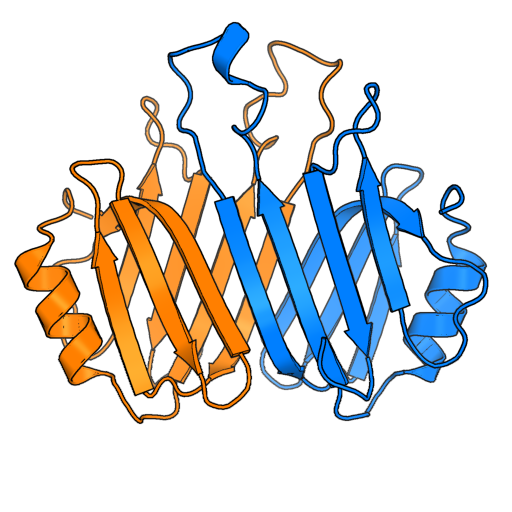 ? -2.34 15.953 1.317 1 98.69 93 VAL A O 1
ATOM 744 N N . LEU A 1 94 ? -2.068 13.766 1.465 1 98.75 94 LEU A N 1
ATOM 745 C CA . LEU A 1 94 ? -0.731 13.836 2.043 1 98.75 94 LEU A CA 1
ATOM 746 C C . LEU A 1 94 ? 0.299 13.211 1.109 1 98.75 94 LEU A C 1
ATOM 748 O O . LEU A 1 94 ? -0.007 12.25 0.397 1 98.75 94 LEU A O 1
ATOM 752 N N . ALA A 1 95 ? 1.538 13.719 1.142 1 98.38 95 ALA A N 1
ATOM 753 C CA . ALA A 1 95 ? 2.611 13.203 0.291 1 98.38 95 ALA A CA 1
ATOM 754 C C . ALA A 1 95 ? 3.959 13.281 1.002 1 98.38 95 ALA A C 1
ATOM 756 O O . ALA A 1 95 ? 4.168 14.148 1.856 1 98.38 95 ALA A O 1
ATOM 757 N N . GLY A 1 96 ? 4.766 12.328 0.733 1 97.44 96 GLY A N 1
ATOM 758 C CA . GLY A 1 96 ? 6.184 12.406 1.039 1 97.44 96 GLY A CA 1
ATOM 759 C C . GLY A 1 96 ? 7.043 12.703 -0.176 1 97.44 96 GLY A C 1
ATOM 760 O O . GLY A 1 96 ? 7.164 11.875 -1.077 1 97.44 96 GLY A O 1
ATOM 761 N N . ASN A 1 97 ? 7.621 13.859 -0.187 1 95 97 ASN A N 1
ATOM 762 C CA . ASN A 1 97 ? 8.516 14.273 -1.266 1 95 97 ASN A CA 1
ATOM 763 C C . ASN A 1 97 ? 9.969 14.289 -0.814 1 95 97 ASN A C 1
ATOM 765 O O . ASN A 1 97 ? 10.273 14.719 0.3 1 95 97 ASN A O 1
ATOM 769 N N . ASP A 1 98 ? 10.773 13.781 -1.665 1 90 98 ASP A N 1
ATOM 770 C CA . ASP A 1 98 ? 12.188 13.828 -1.299 1 90 98 ASP A CA 1
ATOM 771 C C . ASP A 1 98 ? 12.781 15.211 -1.551 1 90 98 ASP A C 1
ATOM 773 O O . ASP A 1 98 ? 12.055 16.156 -1.858 1 90 98 ASP A O 1
ATOM 777 N N . ARG A 1 99 ? 14.07 15.297 -1.321 1 86.38 99 ARG A N 1
ATOM 778 C CA . ARG A 1 99 ? 14.742 16.594 -1.379 1 86.38 99 ARG A CA 1
ATOM 779 C C . ARG A 1 99 ? 14.68 17.188 -2.783 1 86.38 99 ARG A C 1
ATOM 781 O O . ARG A 1 99 ? 14.758 18.406 -2.955 1 86.38 99 ARG A O 1
ATOM 788 N N . ASP A 1 100 ? 14.539 16.312 -3.816 1 88.31 100 ASP A N 1
ATOM 789 C CA . ASP A 1 100 ? 14.453 16.766 -5.203 1 88.31 100 ASP A CA 1
ATOM 790 C C . ASP A 1 100 ? 13.008 17.047 -5.598 1 88.31 100 ASP A C 1
ATOM 792 O O . ASP A 1 100 ? 12.727 17.328 -6.766 1 88.31 100 ASP A O 1
ATOM 796 N N . GLY A 1 101 ? 12.07 16.844 -4.695 1 89.56 101 GLY A N 1
ATOM 797 C CA . GLY A 1 101 ? 10.664 17.125 -4.949 1 89.56 101 GLY A CA 1
ATOM 798 C C . GLY A 1 101 ? 9.922 15.961 -5.566 1 89.56 101 GLY A C 1
ATOM 799 O O . GLY A 1 101 ? 8.773 16.094 -5.992 1 89.56 101 GLY A O 1
ATOM 800 N N . LYS A 1 102 ? 10.633 14.844 -5.582 1 90.5 102 LYS A N 1
ATOM 801 C CA . LYS A 1 102 ? 10.016 13.656 -6.16 1 90.5 102 LYS A CA 1
ATOM 802 C C . LYS A 1 102 ? 9.086 12.969 -5.152 1 90.5 102 LYS A C 1
ATOM 804 O O . LYS A 1 102 ? 9.438 12.82 -3.982 1 90.5 102 LYS A O 1
ATOM 809 N N . LEU A 1 103 ? 7.973 12.578 -5.656 1 94.62 103 LEU A N 1
ATOM 810 C CA . LEU A 1 103 ? 7.023 11.859 -4.812 1 94.62 103 LEU A CA 1
ATOM 811 C C . LEU A 1 103 ? 7.555 10.477 -4.441 1 94.62 103 LEU A C 1
ATOM 813 O O . LEU A 1 103 ? 7.926 9.695 -5.32 1 94.62 103 LEU A O 1
ATOM 817 N N . VAL A 1 104 ? 7.535 10.148 -3.156 1 95 104 VAL A N 1
ATOM 818 C CA . VAL A 1 104 ? 8.047 8.875 -2.654 1 95 104 VAL A CA 1
ATOM 819 C C . VAL A 1 104 ? 6.906 8.055 -2.064 1 95 104 VAL A C 1
ATOM 821 O O . VAL A 1 104 ? 6.797 6.852 -2.328 1 95 104 VAL A O 1
ATOM 824 N N . VAL A 1 105 ? 6.039 8.734 -1.317 1 97.81 105 VAL A N 1
ATOM 825 C CA . VAL A 1 105 ? 4.918 8.062 -0.669 1 97.81 105 VAL A CA 1
ATOM 826 C C . VAL A 1 105 ? 3.693 8.977 -0.678 1 97.81 105 VAL A C 1
ATOM 828 O O . VAL A 1 105 ? 3.824 10.195 -0.621 1 97.81 105 VAL A O 1
ATOM 831 N N . SER A 1 106 ? 2.549 8.359 -0.771 1 98.5 106 SER A N 1
ATOM 832 C CA . SER A 1 106 ? 1.309 9.125 -0.74 1 98.5 106 SER A CA 1
ATOM 833 C C . SER A 1 106 ? 0.238 8.414 0.078 1 98.5 106 SER A C 1
ATOM 835 O O . SER A 1 106 ? 0.114 7.188 0.012 1 98.5 106 SER A O 1
ATOM 837 N N . LEU A 1 107 ? -0.529 9.148 0.838 1 98.88 107 LEU A N 1
ATOM 838 C CA . LEU A 1 107 ? -1.741 8.734 1.534 1 98.88 107 LEU A CA 1
ATOM 839 C C . LEU A 1 107 ? -2.877 9.727 1.287 1 98.88 107 LEU A C 1
ATOM 841 O O . LEU A 1 107 ? -2.795 10.883 1.693 1 98.88 107 LEU A O 1
ATOM 845 N N . MET A 1 108 ? -3.9 9.281 0.635 1 98.88 108 MET A N 1
ATOM 846 C CA . MET A 1 108 ? -5.062 10.125 0.369 1 98.88 108 MET A CA 1
ATOM 847 C C . MET A 1 108 ? -6.348 9.43 0.796 1 98.88 108 MET A C 1
ATOM 849 O O . MET A 1 108 ? -6.5 8.219 0.598 1 98.88 108 MET A O 1
ATOM 853 N N . LEU A 1 109 ? -7.246 10.133 1.364 1 98.81 109 LEU A N 1
ATOM 854 C CA . LEU A 1 109 ? -8.578 9.711 1.778 1 98.81 109 LEU A CA 1
ATOM 855 C C . LEU A 1 109 ? -9.641 10.648 1.224 1 98.81 109 LEU A C 1
ATOM 857 O O . LEU A 1 109 ? -9.516 11.875 1.326 1 98.81 109 LEU A O 1
ATOM 861 N N . SER A 1 110 ? -10.656 10.055 0.671 1 98.5 110 SER A N 1
ATOM 862 C CA . SER A 1 110 ? -11.68 10.883 0.04 1 98.5 110 SER A CA 1
ATOM 863 C C . SER A 1 110 ? -13.039 10.203 0.086 1 98.5 110 SER A C 1
ATOM 865 O O . SER A 1 110 ? -13.141 8.984 -0.081 1 98.5 110 SER A O 1
ATOM 867 N N . PRO A 1 111 ? -14.117 10.992 0.261 1 98 111 PRO A N 1
ATOM 868 C CA . PRO A 1 111 ? -15.461 10.414 0.114 1 98 111 PRO A CA 1
ATOM 869 C C . PRO A 1 111 ? -15.773 10.023 -1.326 1 98 111 PRO A C 1
ATOM 871 O O . PRO A 1 111 ? -16.719 9.258 -1.568 1 98 111 PRO A O 1
ATOM 874 N N . GLU A 1 112 ? -14.992 10.594 -2.285 1 97.62 112 GLU A N 1
ATOM 875 C CA . GLU A 1 112 ? -15.18 10.289 -3.701 1 97.62 112 GLU A CA 1
ATOM 876 C C . GLU A 1 112 ? -13.977 9.539 -4.27 1 97.62 112 GLU A C 1
ATOM 878 O O . GLU A 1 112 ? -12.852 9.734 -3.811 1 97.62 112 GLU A O 1
ATOM 883 N N . PRO A 1 113 ? -14.25 8.758 -5.27 1 97.62 113 PRO A N 1
ATOM 884 C CA . PRO A 1 113 ? -13.148 8.008 -5.871 1 97.62 113 PRO A CA 1
ATOM 885 C C . PRO A 1 113 ? -12.109 8.922 -6.523 1 97.62 113 PRO A C 1
ATOM 887 O O . PRO A 1 113 ? -12.422 10.055 -6.898 1 97.62 113 PRO A O 1
ATOM 890 N N . PHE A 1 114 ? -10.906 8.43 -6.559 1 96 114 PHE A N 1
ATOM 891 C CA . PHE A 1 114 ? -9.828 9.148 -7.23 1 96 114 PHE A CA 1
ATOM 892 C C . PHE A 1 114 ? -9.836 8.859 -8.727 1 96 114 PHE A C 1
ATOM 894 O O . PHE A 1 114 ? -10.234 7.777 -9.156 1 96 114 PHE A O 1
ATOM 901 N N . MET B 1 1 ? 10.047 -19.547 1.623 1 95 1 MET B N 1
ATOM 902 C CA . MET B 1 1 ? 9.531 -19.062 0.345 1 95 1 MET B CA 1
ATOM 903 C C . MET B 1 1 ? 10.469 -19.438 -0.797 1 95 1 MET B C 1
ATOM 905 O O . MET B 1 1 ? 11.664 -19.656 -0.582 1 95 1 MET B O 1
ATOM 909 N N . LEU B 1 2 ? 9.852 -19.656 -1.981 1 97.06 2 LEU B N 1
ATOM 910 C CA . LEU B 1 2 ? 10.602 -20.031 -3.174 1 97.06 2 LEU B CA 1
ATOM 911 C C . LEU B 1 2 ? 10.539 -18.938 -4.227 1 97.06 2 LEU B C 1
ATOM 913 O O . LEU B 1 2 ? 9.648 -18.078 -4.191 1 97.06 2 LEU B O 1
ATOM 917 N N . PRO B 1 3 ? 11.516 -18.969 -5.133 1 97.81 3 PRO B N 1
ATOM 918 C CA . PRO B 1 3 ? 11.383 -18.031 -6.242 1 97.81 3 PRO B CA 1
ATOM 919 C C . PRO B 1 3 ? 10.062 -18.172 -6.996 1 97.81 3 PRO B C 1
ATOM 921 O O . PRO B 1 3 ? 9.586 -19.297 -7.191 1 97.81 3 PRO B O 1
ATOM 924 N N . ILE B 1 4 ? 9.602 -17.141 -7.418 1 98.38 4 ILE B N 1
ATOM 925 C CA . ILE B 1 4 ? 8.281 -17.109 -8.047 1 98.38 4 ILE B CA 1
ATOM 926 C C . ILE B 1 4 ? 8.297 -17.969 -9.312 1 98.38 4 ILE B C 1
ATOM 928 O O . ILE B 1 4 ? 9.219 -17.875 -10.125 1 98.38 4 ILE B O 1
ATOM 932 N N . GLN B 1 5 ? 7.371 -18.75 -9.422 1 98.12 5 GLN B N 1
ATOM 933 C CA . GLN B 1 5 ? 6.926 -19.359 -10.664 1 98.12 5 GLN B CA 1
ATOM 934 C C . GLN B 1 5 ? 5.668 -18.688 -11.203 1 98.12 5 GLN B C 1
ATOM 936 O O . GLN B 1 5 ? 4.57 -18.906 -10.688 1 98.12 5 GLN B O 1
ATOM 941 N N . PRO B 1 6 ? 5.785 -17.859 -12.203 1 98.12 6 PRO B N 1
ATOM 942 C CA . PRO B 1 6 ? 4.695 -16.953 -12.586 1 98.12 6 PRO B CA 1
ATOM 943 C C . PRO B 1 6 ? 3.4 -17.703 -12.914 1 98.12 6 PRO B C 1
ATOM 945 O O . PRO B 1 6 ? 2.312 -17.203 -12.594 1 98.12 6 PRO B O 1
ATOM 948 N N . GLN B 1 7 ? 3.508 -18.844 -13.602 1 98.06 7 GLN B N 1
ATOM 949 C CA . GLN B 1 7 ? 2.295 -19.594 -13.938 1 98.06 7 GLN B CA 1
ATOM 950 C C . GLN B 1 7 ? 1.572 -20.062 -12.68 1 98.06 7 GLN B C 1
ATOM 952 O O . GLN B 1 7 ? 0.342 -20 -12.609 1 98.06 7 GLN B O 1
ATOM 957 N N . ALA B 1 8 ? 2.305 -20.562 -11.719 1 97.88 8 ALA B N 1
ATOM 958 C CA . ALA B 1 8 ? 1.706 -21.016 -10.469 1 97.88 8 ALA B CA 1
ATOM 959 C C . ALA B 1 8 ? 1.015 -19.859 -9.75 1 97.88 8 ALA B C 1
ATOM 961 O O . ALA B 1 8 ? -0.091 -20.016 -9.227 1 97.88 8 ALA B O 1
ATOM 962 N N . VAL B 1 9 ? 1.628 -18.719 -9.75 1 98.44 9 VAL B N 1
ATOM 963 C CA . VAL B 1 9 ? 1.06 -17.547 -9.102 1 98.44 9 VAL B CA 1
ATOM 964 C C . VAL B 1 9 ? -0.196 -17.094 -9.852 1 98.44 9 VAL B C 1
ATOM 966 O O . VAL B 1 9 ? -1.206 -16.75 -9.234 1 98.44 9 VAL B O 1
ATOM 969 N N . GLN B 1 10 ? -0.143 -17.094 -11.195 1 98.69 10 GLN B N 1
ATOM 970 C CA . GLN B 1 10 ? -1.31 -16.719 -11.992 1 98.69 10 GLN B CA 1
ATOM 971 C C . GLN B 1 10 ? -2.496 -17.625 -11.688 1 98.69 10 GLN B C 1
ATOM 973 O O . GLN B 1 10 ? -3.625 -17.156 -11.547 1 98.69 10 GLN B O 1
ATOM 978 N N . GLU B 1 11 ? -2.188 -18.875 -11.641 1 98.25 11 GLU B N 1
ATOM 979 C CA . GLU B 1 11 ? -3.246 -19.844 -11.336 1 98.25 11 GLU B CA 1
ATOM 980 C C . GLU B 1 11 ? -3.873 -19.547 -9.977 1 98.25 11 GLU B C 1
ATOM 982 O O . GLU B 1 11 ? -5.094 -19.656 -9.812 1 98.25 11 GLU B O 1
ATOM 987 N N . LEU B 1 12 ? -3.055 -19.281 -9.039 1 98.06 12 LEU B N 1
ATOM 988 C CA . LEU B 1 12 ? -3.533 -18.938 -7.703 1 98.06 12 LEU B CA 1
ATOM 989 C C . LEU B 1 12 ? -4.391 -17.672 -7.734 1 98.06 12 LEU B C 1
ATOM 991 O O . LEU B 1 12 ? -5.469 -17.641 -7.137 1 98.06 12 LEU B O 1
ATOM 995 N N . LEU B 1 13 ? -3.973 -16.625 -8.422 1 98.5 13 LEU B N 1
ATOM 996 C CA . LEU B 1 13 ? -4.734 -15.383 -8.555 1 98.5 13 LEU B CA 1
ATOM 997 C C . LEU B 1 13 ? -6.086 -15.641 -9.211 1 98.5 13 LEU B C 1
ATOM 999 O O . LEU B 1 13 ? -7.09 -15.039 -8.828 1 98.5 13 LEU B O 1
ATOM 1003 N N . ASP B 1 14 ? -6.078 -16.562 -10.172 1 98.44 14 ASP B N 1
ATOM 1004 C CA . ASP B 1 14 ? -7.316 -16.906 -10.852 1 98.44 14 ASP B CA 1
ATOM 1005 C C . ASP B 1 14 ? -8.289 -17.609 -9.914 1 98.44 14 ASP B C 1
ATOM 1007 O O . ASP B 1 14 ? -9.5 -17.422 -10 1 98.44 14 ASP B O 1
ATOM 1011 N N . LYS B 1 15 ? -7.77 -18.344 -9.109 1 97.94 15 LYS B N 1
ATOM 1012 C CA . LYS B 1 15 ? -8.586 -19.109 -8.164 1 97.94 15 LYS B CA 1
ATOM 1013 C C . LYS B 1 15 ? -9.219 -18.188 -7.121 1 97.94 15 LYS B C 1
ATOM 1015 O O . LYS B 1 15 ? -10.312 -18.469 -6.625 1 97.94 15 LYS B O 1
ATOM 1020 N N . LEU B 1 16 ? -8.594 -17.141 -6.805 1 98.19 16 LEU B N 1
ATOM 1021 C CA . LEU B 1 16 ? -9 -16.281 -5.691 1 98.19 16 LEU B CA 1
ATOM 1022 C C . LEU B 1 16 ? -9.906 -15.156 -6.168 1 98.19 16 LEU B C 1
ATOM 1024 O O . LEU B 1 16 ? -10.43 -14.391 -5.359 1 98.19 16 LEU B O 1
ATOM 1028 N N . LYS B 1 17 ? -10.172 -15.023 -7.41 1 97.38 17 LYS B N 1
ATOM 1029 C CA . LYS B 1 17 ? -10.945 -13.914 -7.965 1 97.38 17 LYS B CA 1
ATOM 1030 C C . LYS B 1 17 ? -12.391 -13.953 -7.484 1 97.38 17 LYS B C 1
ATOM 1032 O O . LYS B 1 17 ? -12.93 -15.031 -7.207 1 97.38 17 LYS B O 1
ATOM 1037 N N . ASN B 1 18 ? -12.953 -12.789 -7.406 1 98 18 ASN B N 1
ATOM 1038 C CA . ASN B 1 18 ? -14.375 -12.602 -7.137 1 98 18 ASN B CA 1
ATOM 1039 C C . ASN B 1 18 ? -14.766 -13.141 -5.766 1 98 18 ASN B C 1
ATOM 1041 O O . ASN B 1 18 ? -15.844 -13.727 -5.605 1 98 18 ASN B O 1
ATOM 1045 N N . ARG B 1 19 ? -13.836 -13.07 -4.852 1 97.19 19 ARG B N 1
ATOM 1046 C CA . ARG B 1 19 ? -14.016 -13.398 -3.443 1 97.19 19 ARG B CA 1
ATOM 1047 C C . ARG B 1 19 ? -13.609 -12.234 -2.547 1 97.19 19 ARG B C 1
ATOM 1049 O O . ARG B 1 19 ? -12.719 -11.461 -2.896 1 97.19 19 ARG B O 1
ATOM 1056 N N . GLU B 1 20 ? -14.336 -12.195 -1.479 1 98 20 GLU B N 1
ATOM 1057 C CA . GLU B 1 20 ? -13.867 -11.25 -0.471 1 98 20 GLU B CA 1
ATOM 1058 C C . GLU B 1 20 ? -12.617 -11.773 0.241 1 98 20 GLU B C 1
ATOM 1060 O O . GLU B 1 20 ? -12.633 -12.875 0.797 1 98 20 GLU B O 1
ATOM 1065 N N . LEU B 1 21 ? -11.578 -11.039 0.156 1 98.5 21 LEU B N 1
ATOM 1066 C CA . LEU B 1 21 ? -10.297 -11.43 0.737 1 98.5 21 LEU B CA 1
ATOM 1067 C C . LEU B 1 21 ? -9.75 -10.328 1.642 1 98.5 21 LEU B C 1
ATOM 1069 O O . LEU B 1 21 ? -10.086 -9.156 1.472 1 98.5 21 LEU B O 1
ATOM 1073 N N . TYR B 1 22 ? -8.953 -10.727 2.625 1 98.5 22 TYR B N 1
ATOM 1074 C CA . TYR B 1 22 ? -8.148 -9.781 3.391 1 98.5 22 TYR B CA 1
ATOM 1075 C C . TYR B 1 22 ? -6.816 -9.508 2.699 1 98.5 22 TYR B C 1
ATOM 1077 O O . TYR B 1 22 ? -6.117 -10.445 2.299 1 98.5 22 TYR B O 1
ATOM 1085 N N . LEU B 1 23 ? -6.496 -8.289 2.602 1 98.69 23 LEU B N 1
ATOM 1086 C CA . LEU B 1 23 ? -5.277 -7.848 1.928 1 98.69 23 LEU B CA 1
ATOM 1087 C C . LEU B 1 23 ? -4.219 -7.43 2.941 1 98.69 23 LEU B C 1
ATOM 1089 O O . LEU B 1 23 ? -4.52 -6.723 3.906 1 98.69 23 LEU B O 1
ATOM 1093 N N . HIS B 1 24 ? -3.018 -7.852 2.799 1 98.81 24 HIS B N 1
ATOM 1094 C CA . HIS B 1 24 ? -1.806 -7.273 3.369 1 98.81 24 HIS B CA 1
ATOM 1095 C C . HIS B 1 24 ? -0.869 -6.77 2.275 1 98.81 24 HIS B C 1
ATOM 1097 O O . HIS B 1 24 ? -0.411 -7.551 1.438 1 98.81 24 HIS B O 1
ATOM 1103 N N . LEU B 1 25 ? -0.586 -5.535 2.186 1 98.88 25 LEU B N 1
ATOM 1104 C CA . LEU B 1 25 ? 0.307 -4.871 1.241 1 98.88 25 LEU B CA 1
ATOM 1105 C C . LEU B 1 25 ? 1.282 -3.953 1.971 1 98.88 25 LEU B C 1
ATOM 1107 O O . LEU B 1 25 ? 0.869 -3.113 2.771 1 98.88 25 LEU B O 1
ATOM 1111 N N . GLU B 1 26 ? 2.529 -4.098 1.745 1 98.38 26 GLU B N 1
ATOM 1112 C CA . GLU B 1 26 ? 3.533 -3.332 2.479 1 98.38 26 GLU B CA 1
ATOM 1113 C C . GLU B 1 26 ? 4.766 -3.07 1.617 1 98.38 26 GLU B C 1
ATOM 1115 O O . GLU B 1 26 ? 5.164 -3.922 0.821 1 98.38 26 GLU B O 1
ATOM 1120 N N . LEU B 1 27 ? 5.359 -1.935 1.747 1 97.5 27 LEU B N 1
ATOM 1121 C CA . LEU B 1 27 ? 6.641 -1.607 1.136 1 97.5 27 LEU B CA 1
ATOM 1122 C C . LEU B 1 27 ? 7.461 -0.695 2.045 1 97.5 27 LEU B C 1
ATOM 1124 O O . LEU B 1 27 ? 6.922 0.244 2.635 1 97.5 27 LEU B O 1
ATOM 1128 N N . THR B 1 28 ? 8.711 -0.963 2.244 1 94.06 28 THR B N 1
ATOM 1129 C CA . THR B 1 28 ? 9.641 -0.118 2.98 1 94.06 28 THR B CA 1
ATOM 1130 C C . THR B 1 28 ? 10.867 0.203 2.129 1 94.06 28 THR B C 1
ATOM 1132 O O . THR B 1 28 ? 11.352 -0.649 1.38 1 94.06 28 THR B O 1
ATOM 1135 N N . ASN B 1 29 ? 11.367 1.484 2.088 1 84.25 29 ASN B N 1
ATOM 1136 C CA . ASN B 1 29 ? 12.586 1.792 1.354 1 84.25 29 ASN B CA 1
ATOM 1137 C C . ASN B 1 29 ? 13.758 2.059 2.297 1 84.25 29 ASN B C 1
ATOM 1139 O O . ASN B 1 29 ? 14.859 2.389 1.851 1 84.25 29 ASN B O 1
ATOM 1143 N N . GLY B 1 30 ? 13.578 2.305 3.621 1 66.19 30 GLY B N 1
ATOM 1144 C CA . GLY B 1 30 ? 14.594 2.738 4.562 1 66.19 30 GLY B CA 1
ATOM 1145 C C . GLY B 1 30 ? 15.125 1.609 5.426 1 66.19 30 GLY B C 1
ATOM 1146 O O . GLY B 1 30 ? 16.031 1.816 6.242 1 66.19 30 GLY B O 1
ATOM 1147 N N . ALA B 1 31 ? 14.273 0.694 5.648 1 52.06 31 ALA B N 1
ATOM 1148 C CA . ALA B 1 31 ? 14.766 -0.146 6.738 1 52.06 31 ALA B CA 1
ATOM 1149 C C . ALA B 1 31 ? 16.266 -0.388 6.605 1 52.06 31 ALA B C 1
ATOM 1151 O O . ALA B 1 31 ? 16.984 -0.421 7.605 1 52.06 31 ALA B O 1
ATOM 1152 N N . TYR B 1 32 ? 16.734 -0.542 5.531 1 46.12 32 TYR B N 1
ATOM 1153 C CA . TYR B 1 32 ? 18.125 -0.988 5.547 1 46.12 32 TYR B CA 1
ATOM 1154 C C . TYR B 1 32 ? 19.031 0.028 4.863 1 46.12 32 TYR B C 1
ATOM 1156 O O . TYR B 1 32 ? 20.234 -0.203 4.719 1 46.12 32 TYR B O 1
ATOM 1164 N N . THR B 1 33 ? 18.469 1.125 4.344 1 47.41 33 THR B N 1
ATOM 1165 C CA . THR B 1 33 ? 19.25 2.076 3.568 1 47.41 33 THR B CA 1
ATOM 1166 C C . THR B 1 33 ? 20.016 3.021 4.488 1 47.41 33 THR B C 1
ATOM 1168 O O . THR B 1 33 ? 20.75 3.895 4.02 1 47.41 33 THR B O 1
ATOM 1171 N N . PHE B 1 34 ? 19.734 2.93 5.742 1 43.59 34 PHE B N 1
ATOM 1172 C CA . PHE B 1 34 ? 20.391 3.854 6.66 1 43.59 34 PHE B CA 1
ATOM 1173 C C . PHE B 1 34 ? 21.844 4.059 6.27 1 43.59 34 PHE B C 1
ATOM 1175 O O . PHE B 1 34 ? 22.391 5.152 6.422 1 43.59 34 PHE B O 1
ATOM 1182 N N . GLU B 1 35 ? 22.422 3.109 5.926 1 44.62 35 GLU B N 1
ATOM 1183 C CA . GLU B 1 35 ? 23.875 3.223 5.973 1 44.62 35 GLU B CA 1
ATOM 1184 C C . GLU B 1 35 ? 24.406 4.086 4.828 1 44.62 35 GLU B C 1
ATOM 1186 O O . GLU B 1 35 ? 25.469 4.676 4.93 1 44.62 35 GLU B O 1
ATOM 1191 N N . GLN B 1 36 ? 23.703 4.133 3.764 1 49.22 36 GLN B N 1
ATOM 1192 C CA . GLN B 1 36 ? 24.578 4.648 2.711 1 49.22 36 GLN B CA 1
ATOM 1193 C C . GLN B 1 36 ? 24.312 6.129 2.451 1 49.22 36 GLN B C 1
ATOM 1195 O O . GLN B 1 36 ? 25.25 6.918 2.33 1 49.22 36 GLN B O 1
ATOM 1200 N N . ASP B 1 37 ? 22.969 6.48 2.062 1 57.16 37 ASP B N 1
ATOM 1201 C CA . ASP B 1 37 ? 22.719 7.855 1.641 1 57.16 37 ASP B CA 1
ATOM 1202 C C . ASP B 1 37 ? 21.672 8.523 2.535 1 57.16 37 ASP B C 1
ATOM 1204 O O . ASP B 1 37 ? 20.469 8.266 2.404 1 57.16 37 ASP B O 1
ATOM 1208 N N . ARG B 1 38 ? 22.203 9.055 3.6 1 56.88 38 ARG B N 1
ATOM 1209 C CA . ARG B 1 38 ? 21.391 9.742 4.598 1 56.88 38 ARG B CA 1
ATOM 1210 C C . ARG B 1 38 ? 20.516 10.805 3.945 1 56.88 38 ARG B C 1
ATOM 1212 O O . ARG B 1 38 ? 19.641 11.375 4.598 1 56.88 38 ARG B O 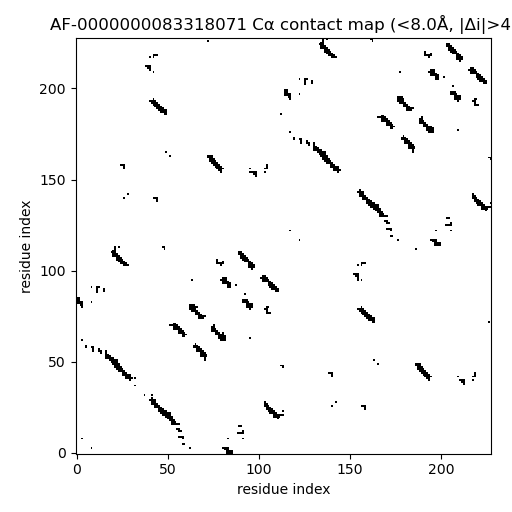1
ATOM 1219 N N . SER B 1 39 ? 20.75 11.047 2.662 1 63.47 39 SER B N 1
ATOM 1220 C CA . SER B 1 39 ? 20 12.133 2.02 1 63.47 39 SER B CA 1
ATOM 1221 C C . SER B 1 39 ? 18.672 11.641 1.475 1 63.47 39 SER B C 1
ATOM 1223 O O . SER B 1 39 ? 17.812 12.438 1.103 1 63.47 39 SER B O 1
ATOM 1225 N N . LYS B 1 40 ? 18.422 10.375 1.637 1 77.44 40 LYS B N 1
ATOM 1226 C CA . LYS B 1 40 ? 17.203 9.859 1.03 1 77.44 40 LYS B CA 1
ATOM 1227 C C . LYS B 1 40 ? 16.062 9.82 2.043 1 77.44 40 LYS B C 1
ATOM 1229 O O . LYS B 1 40 ? 16.281 9.578 3.23 1 77.44 40 LYS B O 1
ATOM 1234 N N . LEU B 1 41 ? 14.914 10.117 1.524 1 85.75 41 LEU B N 1
ATOM 1235 C CA . LEU B 1 41 ? 13.719 10.078 2.359 1 85.75 41 LEU B CA 1
ATOM 1236 C C . LEU B 1 41 ? 13.352 8.641 2.713 1 85.75 41 LEU B C 1
ATOM 1238 O O . LEU B 1 41 ? 13.117 7.816 1.825 1 85.75 41 LEU B O 1
ATOM 1242 N N . VAL B 1 42 ? 13.43 8.273 4.012 1 88.38 42 VAL B N 1
ATOM 1243 C CA . VAL B 1 42 ? 12.969 6.977 4.504 1 88.38 42 VAL B CA 1
ATOM 1244 C C . VAL B 1 42 ? 11.445 6.945 4.531 1 88.38 42 VAL B C 1
ATOM 1246 O O . VAL B 1 42 ? 10.812 7.844 5.098 1 88.38 42 VAL B O 1
ATOM 1249 N N . ALA B 1 43 ? 10.914 5.926 3.844 1 94.75 43 ALA B N 1
ATOM 1250 C CA . ALA B 1 43 ? 9.461 5.844 3.76 1 94.75 43 ALA B CA 1
ATOM 1251 C C . ALA B 1 43 ? 8.984 4.391 3.801 1 94.75 43 ALA B C 1
ATOM 1253 O O . ALA B 1 43 ? 9.734 3.48 3.438 1 94.75 43 ALA B O 1
ATOM 1254 N N . SER B 1 44 ? 7.785 4.164 4.293 1 96.56 44 SER B N 1
ATOM 1255 C CA . SER B 1 44 ? 7.113 2.867 4.328 1 96.56 44 SER B CA 1
ATOM 1256 C C . SER B 1 44 ? 5.598 3.027 4.281 1 96.56 44 SER B C 1
ATOM 1258 O O . SER B 1 44 ? 5.07 4.082 4.637 1 96.56 44 SER B O 1
ATOM 1260 N N . ASN B 1 45 ? 4.957 2.092 3.748 1 98.44 45 ASN B N 1
ATOM 1261 C CA . ASN B 1 45 ? 3.508 2.01 3.893 1 98.44 45 ASN B CA 1
ATOM 1262 C C . ASN B 1 45 ? 3.045 0.57 4.105 1 98.44 45 ASN B C 1
ATOM 1264 O O . ASN B 1 45 ? 3.773 -0.373 3.789 1 98.44 45 ASN B O 1
ATOM 1268 N N . MET B 1 46 ? 1.94 0.511 4.758 1 98.62 46 MET B N 1
ATOM 1269 C CA . MET B 1 46 ? 1.378 -0.802 5.059 1 98.62 46 MET B CA 1
ATOM 1270 C C . MET B 1 46 ? -0.142 -0.733 5.16 1 98.62 46 MET B C 1
ATOM 1272 O O . MET B 1 46 ? -0.689 0.224 5.711 1 98.62 46 MET B O 1
ATOM 1276 N N . ILE B 1 47 ? -0.773 -1.631 4.602 1 98.62 47 ILE B N 1
ATOM 1277 C CA . ILE B 1 47 ? -2.189 -1.894 4.836 1 98.62 47 ILE B CA 1
ATOM 1278 C C . ILE B 1 47 ? -2.385 -3.357 5.219 1 98.62 47 ILE B C 1
ATOM 1280 O O . ILE B 1 47 ? -1.818 -4.254 4.59 1 98.62 47 ILE B O 1
ATOM 1284 N N . ARG B 1 48 ? -3.057 -3.596 6.285 1 98.56 48 ARG B N 1
ATOM 1285 C CA . ARG B 1 48 ? -3.264 -4.949 6.797 1 98.56 48 ARG B CA 1
ATOM 1286 C C . ARG B 1 48 ? -4.734 -5.191 7.117 1 98.56 48 ARG B C 1
ATOM 1288 O O . ARG B 1 48 ? -5.359 -4.402 7.832 1 98.56 48 ARG B O 1
ATOM 1295 N N . ASN B 1 49 ? -5.289 -6.285 6.578 1 98.62 49 ASN B N 1
ATOM 1296 C CA . ASN B 1 49 ? -6.637 -6.766 6.855 1 98.62 49 ASN B CA 1
ATOM 1297 C C . ASN B 1 49 ? -7.699 -5.797 6.344 1 98.62 49 ASN B C 1
ATOM 1299 O O . ASN B 1 49 ? -8.664 -5.504 7.043 1 98.62 49 ASN B O 1
ATOM 1303 N N . VAL B 1 50 ? -7.52 -5.32 5.195 1 97.69 50 VAL B N 1
ATOM 1304 C CA . VAL B 1 50 ? -8.586 -4.629 4.477 1 97.69 50 VAL B CA 1
ATOM 1305 C C . VAL B 1 50 ? -9.281 -5.602 3.525 1 97.69 50 VAL B C 1
ATOM 1307 O O . VAL B 1 50 ? -8.625 -6.398 2.852 1 97.69 50 VAL B O 1
ATOM 1310 N N . LYS B 1 51 ? -10.523 -5.488 3.537 1 97.12 51 LYS B N 1
ATOM 1311 C CA . LYS B 1 51 ? -11.289 -6.398 2.686 1 97.12 51 LYS B CA 1
ATOM 1312 C C . LYS B 1 51 ? -11.32 -5.898 1.243 1 97.12 51 LYS B C 1
ATOM 1314 O O . LYS B 1 51 ? -11.609 -4.727 0.993 1 97.12 51 LYS B O 1
ATOM 1319 N N . VAL B 1 52 ? -11.031 -6.844 0.331 1 97.88 52 VAL B N 1
ATOM 1320 C CA . VAL B 1 52 ? -11.031 -6.496 -1.087 1 97.88 52 VAL B CA 1
ATOM 1321 C C . VAL B 1 52 ? -11.625 -7.648 -1.9 1 97.88 52 VAL B C 1
ATOM 1323 O O . VAL B 1 52 ? -11.695 -8.781 -1.424 1 97.88 52 VAL B O 1
ATOM 1326 N N . SER B 1 53 ? -12.125 -7.32 -3.008 1 98.38 53 SER B N 1
ATOM 1327 C CA . SER B 1 53 ? -12.508 -8.273 -4.043 1 98.38 53 SER B CA 1
ATOM 1328 C C . SER B 1 53 ? -12.086 -7.785 -5.426 1 98.38 53 SER B C 1
ATOM 1330 O O . SER B 1 53 ? -12.336 -6.633 -5.789 1 98.38 53 SER B O 1
ATOM 1332 N N . TYR B 1 54 ? -11.367 -8.625 -6.145 1 98.69 54 TYR B N 1
ATOM 1333 C CA . TYR B 1 54 ? -10.93 -8.219 -7.48 1 98.69 54 TYR B CA 1
ATOM 1334 C C . TYR B 1 54 ? -11.523 -9.133 -8.547 1 98.69 54 TYR B C 1
ATOM 1336 O O . TYR B 1 54 ? -11.812 -10.305 -8.273 1 98.69 54 TYR B O 1
ATOM 1344 N N . SER B 1 55 ? -11.68 -8.602 -9.734 1 98.69 55 SER B N 1
ATOM 1345 C CA . SER B 1 55 ? -12.281 -9.344 -10.836 1 98.69 55 SER B CA 1
ATOM 1346 C C . SER B 1 55 ? -11.211 -9.992 -11.711 1 98.69 55 SER B C 1
ATOM 1348 O O . SER B 1 55 ? -11.453 -11.039 -12.312 1 98.69 55 SER B O 1
ATOM 1350 N N . ASN B 1 56 ? -10.109 -9.32 -11.844 1 98.56 56 ASN B N 1
ATOM 1351 C CA . ASN B 1 56 ? -9 -9.82 -12.648 1 98.56 56 ASN B CA 1
ATOM 1352 C C . ASN B 1 56 ? -7.656 -9.555 -11.969 1 98.56 56 ASN B C 1
ATOM 1354 O O . ASN B 1 56 ? -7.434 -8.477 -11.422 1 98.56 56 ASN B O 1
ATOM 1358 N N . GLY B 1 57 ? -6.875 -10.531 -11.867 1 98.75 57 GLY B N 1
ATOM 1359 C CA . GLY B 1 57 ? -5.512 -10.422 -11.375 1 98.75 57 GLY B CA 1
ATOM 1360 C C . GLY B 1 57 ? -4.484 -11.016 -12.328 1 98.75 57 GLY B C 1
ATOM 1361 O O . GLY B 1 57 ? -4.742 -12.039 -12.961 1 98.75 57 GLY B O 1
ATOM 1362 N N . SER B 1 58 ? -3.373 -10.328 -12.461 1 98.88 58 SER B N 1
ATOM 1363 C CA . SER B 1 58 ? -2.354 -10.844 -13.367 1 98.88 58 SER B CA 1
ATOM 1364 C C . SER B 1 58 ? -0.951 -10.602 -12.82 1 98.88 58 SER B C 1
ATOM 1366 O O . SER B 1 58 ? -0.691 -9.57 -12.203 1 98.88 58 SER B O 1
ATOM 1368 N N . ILE B 1 59 ? -0.117 -11.531 -13.016 1 98.81 59 ILE B N 1
ATOM 1369 C CA . ILE B 1 59 ? 1.312 -11.383 -12.758 1 98.81 59 ILE B CA 1
ATOM 1370 C C . ILE B 1 59 ? 2.057 -11.195 -14.078 1 98.81 59 ILE B C 1
ATOM 1372 O O . ILE B 1 59 ? 1.729 -11.836 -15.086 1 98.81 59 ILE B O 1
ATOM 1376 N N . SER B 1 60 ? 3.031 -10.305 -14.094 1 98.62 60 SER B N 1
ATOM 1377 C CA . SER B 1 60 ? 3.822 -10.047 -15.289 1 98.62 60 SER B CA 1
ATOM 1378 C C . SER B 1 60 ? 5.27 -9.727 -14.945 1 98.62 60 SER B C 1
ATOM 1380 O O . SER B 1 60 ? 5.605 -9.539 -13.773 1 98.62 60 SER B O 1
ATOM 1382 N N . GLY B 1 61 ? 6.121 -9.758 -15.977 1 97.12 61 GLY B N 1
ATOM 1383 C CA . GLY B 1 61 ? 7.543 -9.516 -15.797 1 97.12 61 GLY B CA 1
ATOM 1384 C C . GLY B 1 61 ? 8.391 -10.75 -16 1 97.12 61 GLY B C 1
ATOM 1385 O O . GLY B 1 61 ? 7.863 -11.836 -16.266 1 97.12 61 GLY B O 1
ATOM 1386 N N . THR B 1 62 ? 9.68 -10.578 -15.906 1 94.75 62 THR B N 1
ATOM 1387 C CA . THR B 1 62 ? 10.609 -11.68 -16.109 1 94.75 62 THR B CA 1
ATOM 1388 C C . THR B 1 62 ? 11.484 -11.875 -14.875 1 94.75 62 THR B C 1
ATOM 1390 O O . THR B 1 62 ? 12.539 -12.508 -14.945 1 94.75 62 THR B O 1
ATOM 1393 N N . GLY B 1 63 ? 11.148 -11.398 -13.641 1 90.81 63 GLY B N 1
ATOM 1394 C CA . GLY B 1 63 ? 11.875 -11.453 -12.383 1 90.81 63 GLY B CA 1
ATOM 1395 C C . GLY B 1 63 ? 12.75 -10.242 -12.148 1 90.81 63 GLY B C 1
ATOM 1396 O O . GLY B 1 63 ? 13.961 -10.289 -12.391 1 90.81 63 GLY B O 1
ATOM 1397 N N . PRO B 1 64 ? 12.477 -9.281 -11.305 1 95.62 64 PRO B N 1
ATOM 1398 C CA . PRO B 1 64 ? 11.344 -9.336 -10.375 1 95.62 64 PRO B CA 1
ATOM 1399 C C . PRO B 1 64 ? 9.992 -9.164 -11.078 1 95.62 64 PRO B C 1
ATOM 1401 O O . PRO B 1 64 ? 9.945 -8.727 -12.227 1 95.62 64 PRO B O 1
ATOM 1404 N N . TYR B 1 65 ? 8.906 -9.445 -10.344 1 98.44 65 TYR B N 1
ATOM 1405 C CA . TYR B 1 65 ? 7.59 -9.523 -10.961 1 98.44 65 TYR B CA 1
ATOM 1406 C C . TYR B 1 65 ? 6.668 -8.438 -10.414 1 98.44 65 TYR B C 1
ATOM 1408 O O . TYR B 1 65 ? 6.977 -7.805 -9.406 1 98.44 65 TYR B O 1
ATOM 1416 N N . ARG B 1 66 ? 5.668 -8.18 -11.156 1 98.62 66 ARG B N 1
ATOM 1417 C CA . ARG B 1 66 ? 4.605 -7.281 -10.719 1 98.62 66 ARG B CA 1
ATOM 1418 C C . ARG B 1 66 ? 3.248 -7.969 -10.773 1 98.62 66 ARG B C 1
ATOM 1420 O O . ARG B 1 66 ? 3.01 -8.82 -11.633 1 98.62 66 ARG B O 1
ATOM 1427 N N . VAL B 1 67 ? 2.408 -7.625 -9.852 1 98.94 67 VAL B N 1
ATOM 1428 C CA . VAL B 1 67 ? 1.035 -8.117 -9.812 1 98.94 67 VAL B CA 1
ATOM 1429 C C . VAL B 1 67 ? 0.063 -6.938 -9.805 1 98.94 67 VAL B C 1
ATOM 1431 O O . VAL B 1 67 ? 0.263 -5.965 -9.078 1 98.94 67 VAL B O 1
ATOM 1434 N N . GLY B 1 68 ? -0.902 -6.992 -10.664 1 98.88 68 GLY B N 1
ATOM 1435 C CA . GLY B 1 68 ? -2.021 -6.066 -10.672 1 98.88 68 GLY B CA 1
ATOM 1436 C C . GLY B 1 68 ? -3.361 -6.746 -10.453 1 98.88 68 GLY B C 1
ATOM 1437 O O . GLY B 1 68 ? -3.639 -7.785 -11.055 1 98.88 68 GLY B O 1
ATOM 1438 N N . LEU B 1 69 ? -4.152 -6.23 -9.594 1 98.94 69 LEU B N 1
ATOM 1439 C CA . LEU B 1 69 ? -5.504 -6.711 -9.336 1 98.94 69 LEU B CA 1
ATOM 1440 C C . LEU B 1 69 ? -6.535 -5.633 -9.648 1 98.94 69 LEU B C 1
ATOM 1442 O O . LEU B 1 69 ?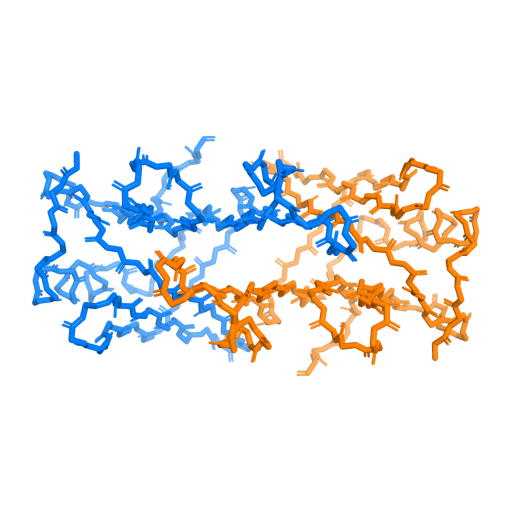 -6.492 -4.539 -9.078 1 98.94 69 LEU B O 1
ATOM 1446 N N . LYS B 1 70 ? -7.418 -5.938 -10.508 1 98.81 70 LYS B N 1
ATOM 1447 C CA . LYS B 1 70 ? -8.492 -5.016 -10.875 1 98.81 70 LYS B CA 1
ATOM 1448 C C . LYS B 1 70 ? -9.688 -5.164 -9.938 1 98.81 70 LYS B C 1
ATOM 1450 O O . LYS B 1 70 ? -10.211 -6.262 -9.766 1 98.81 70 LYS B O 1
ATOM 1455 N N . MET B 1 71 ? -10.062 -4.082 -9.375 1 98.06 71 MET B N 1
ATOM 1456 C CA . MET B 1 71 ? -11.258 -4.023 -8.539 1 98.06 71 MET B CA 1
ATOM 1457 C C . MET B 1 71 ? -12.367 -3.227 -9.227 1 98.06 71 MET B C 1
ATOM 1459 O O . MET B 1 71 ? -12.117 -2.551 -10.227 1 98.06 71 MET B O 1
ATOM 1463 N N . PRO B 1 72 ? -13.586 -3.342 -8.727 1 93.69 72 PRO B N 1
ATOM 1464 C CA . PRO B 1 72 ? -14.68 -2.627 -9.391 1 93.69 72 PRO B CA 1
ATOM 1465 C C . PRO B 1 72 ? -14.391 -1.135 -9.555 1 93.69 72 PRO B C 1
ATOM 1467 O O . PRO B 1 72 ? -14.633 -0.571 -10.625 1 93.69 72 PRO B O 1
ATOM 1470 N N . GLU B 1 73 ? -13.812 -0.521 -8.625 1 93.31 73 GLU B N 1
ATOM 1471 C CA . GLU B 1 73 ? -13.594 0.921 -8.688 1 93.31 73 GLU B CA 1
ATOM 1472 C C . GLU B 1 73 ? -12.117 1.264 -8.484 1 93.31 73 GLU B C 1
ATOM 1474 O O . GLU B 1 73 ? -11.773 2.42 -8.234 1 93.31 73 GLU B O 1
ATOM 1479 N N . GLY B 1 74 ? -11.328 0.216 -8.578 1 97.44 74 GLY B N 1
ATOM 1480 C CA . GLY B 1 74 ? -9.953 0.528 -8.195 1 97.44 74 GLY B CA 1
ATOM 1481 C C . GLY B 1 74 ? -8.969 -0.545 -8.609 1 97.44 74 GLY B C 1
ATOM 1482 O O . GLY B 1 74 ? -9.242 -1.351 -9.492 1 97.44 74 GLY B O 1
ATOM 1483 N N . TRP B 1 75 ? -7.766 -0.332 -8 1 98.44 75 TRP B N 1
ATOM 1484 C CA . TRP B 1 75 ? -6.656 -1.203 -8.383 1 98.44 75 TRP B CA 1
ATOM 1485 C C . TRP B 1 75 ? -5.754 -1.484 -7.184 1 98.44 75 TRP B C 1
ATOM 1487 O O . TRP B 1 75 ? -5.602 -0.637 -6.301 1 98.44 75 TRP B O 1
ATOM 1497 N N . ILE B 1 76 ? -5.18 -2.67 -7.172 1 98.88 76 ILE B N 1
ATOM 1498 C CA . ILE B 1 76 ? -4.055 -3.014 -6.312 1 98.88 76 ILE B CA 1
ATOM 1499 C C . ILE B 1 76 ? -2.854 -3.412 -7.168 1 98.88 76 ILE B C 1
ATOM 1501 O O . ILE B 1 76 ? -2.998 -4.141 -8.156 1 98.88 76 ILE B O 1
ATOM 1505 N N . TYR B 1 77 ? -1.742 -2.902 -6.758 1 98.81 77 TYR B N 1
ATOM 1506 C CA . TYR B 1 77 ? -0.546 -3.135 -7.559 1 98.81 77 TYR B CA 1
ATOM 1507 C C . TYR B 1 77 ? 0.676 -3.328 -6.672 1 98.81 77 TYR B C 1
ATOM 1509 O O . TYR B 1 77 ? 0.853 -2.611 -5.684 1 98.81 77 TYR B O 1
ATOM 1517 N N . ALA B 1 78 ? 1.513 -4.293 -6.996 1 98.69 78 ALA B N 1
ATOM 1518 C CA . ALA B 1 78 ? 2.809 -4.492 -6.355 1 98.69 78 ALA B CA 1
ATOM 1519 C C . ALA B 1 78 ? 3.871 -4.895 -7.375 1 98.69 78 ALA B C 1
ATOM 1521 O O . ALA B 1 78 ? 3.648 -5.793 -8.188 1 98.69 78 ALA B O 1
ATOM 1522 N N . GLU B 1 79 ? 4.988 -4.25 -7.336 1 97.81 79 GLU B N 1
ATOM 1523 C CA . GLU B 1 79 ? 6.137 -4.551 -8.188 1 97.81 79 GLU B CA 1
ATOM 1524 C C . GLU B 1 79 ? 7.379 -4.848 -7.355 1 97.81 79 GLU B C 1
ATOM 1526 O O . GLU B 1 79 ? 7.566 -4.266 -6.285 1 97.81 79 GLU B O 1
ATOM 1531 N N . GLY B 1 80 ? 8.242 -5.668 -7.883 1 96.88 80 GLY B N 1
ATOM 1532 C CA . GLY B 1 80 ? 9.461 -6.051 -7.191 1 96.88 80 GLY B CA 1
ATOM 1533 C C . GLY B 1 80 ? 9.352 -7.391 -6.488 1 96.88 80 GLY B C 1
ATOM 1534 O O . GLY B 1 80 ? 10.148 -7.695 -5.598 1 96.88 80 GLY B O 1
ATOM 1535 N N . LEU B 1 81 ? 8.32 -8.109 -6.828 1 98.5 81 LEU B N 1
ATOM 1536 C CA . LEU B 1 81 ? 8.055 -9.391 -6.188 1 98.5 81 LEU B CA 1
ATOM 1537 C C . LEU B 1 81 ? 9.023 -10.461 -6.684 1 98.5 81 LEU B C 1
ATOM 1539 O O . LEU B 1 81 ? 9.25 -10.586 -7.891 1 98.5 81 LEU B O 1
ATOM 1543 N N . THR B 1 82 ? 9.602 -11.266 -5.766 1 98.31 82 THR B N 1
ATOM 1544 C CA . THR B 1 82 ? 10.633 -12.219 -6.16 1 98.31 82 THR B CA 1
ATOM 1545 C C . THR B 1 82 ? 10.297 -13.625 -5.664 1 98.31 82 THR B C 1
ATOM 1547 O O . THR B 1 82 ? 10.742 -14.609 -6.25 1 98.31 82 THR B O 1
ATOM 1550 N N . HIS B 1 83 ? 9.562 -13.734 -4.555 1 98.56 83 HIS B N 1
ATOM 1551 C CA . HIS B 1 83 ? 9.328 -15.023 -3.914 1 98.56 83 HIS B CA 1
ATOM 1552 C C . HIS B 1 83 ? 7.852 -15.211 -3.582 1 98.56 83 HIS B C 1
ATOM 1554 O O . HIS B 1 83 ? 7.094 -14.242 -3.535 1 98.56 83 HIS B O 1
ATOM 1560 N N . TYR B 1 84 ? 7.445 -16.453 -3.436 1 98.44 84 TYR B N 1
ATOM 1561 C CA . TYR B 1 84 ? 6.078 -16.781 -3.035 1 98.44 84 TYR B CA 1
ATOM 1562 C C . TYR B 1 84 ? 6.043 -18.062 -2.221 1 98.44 84 TYR B C 1
ATOM 1564 O O . TYR B 1 84 ? 7.023 -18.812 -2.184 1 98.44 84 TYR B O 1
ATOM 1572 N N . GLU B 1 85 ? 5.008 -18.25 -1.487 1 97.94 85 GLU B N 1
ATOM 1573 C CA . GLU B 1 85 ? 4.773 -19.5 -0.771 1 97.94 85 GLU B CA 1
ATOM 1574 C C . GLU B 1 85 ? 4.051 -20.516 -1.654 1 97.94 85 GLU B C 1
ATOM 1576 O O . GLU B 1 85 ? 2.84 -20.422 -1.86 1 97.94 85 GLU B O 1
ATOM 1581 N N . GLU B 1 86 ? 4.723 -21.531 -2.01 1 93.31 86 GLU B N 1
ATOM 1582 C CA . GLU B 1 86 ? 4.234 -22.469 -3.01 1 93.31 86 GLU B CA 1
ATOM 1583 C C . GLU B 1 86 ? 3.17 -23.391 -2.422 1 93.31 86 GLU B C 1
ATOM 1585 O O . GLU B 1 86 ? 2.309 -23.891 -3.146 1 93.31 86 GLU B O 1
ATOM 1590 N N . SER B 1 87 ? 3.205 -23.594 -1.167 1 93.12 87 SER B N 1
ATOM 1591 C CA . SER B 1 87 ? 2.322 -24.562 -0.54 1 93.12 87 SER B CA 1
ATOM 1592 C C . SER B 1 87 ? 0.921 -24 -0.342 1 93.12 87 SER B C 1
ATOM 1594 O O . SER B 1 87 ? -0.019 -24.734 -0.043 1 93.12 87 SER B O 1
ATOM 1596 N N . GLU B 1 88 ? 0.768 -22.75 -0.464 1 90.12 88 GLU B N 1
ATOM 1597 C CA . GLU B 1 88 ? -0.535 -22.125 -0.268 1 90.12 88 GLU B CA 1
ATOM 1598 C C . GLU B 1 88 ? -1.468 -22.406 -1.441 1 90.12 88 GLU B C 1
ATOM 1600 O O . GLU B 1 88 ? -1.08 -22.25 -2.602 1 90.12 88 GLU B O 1
ATOM 1605 N N . THR B 1 89 ? -2.732 -22.781 -1.037 1 89.06 89 THR B N 1
ATOM 1606 C CA . THR B 1 89 ? -3.709 -23.062 -2.082 1 89.06 89 THR B CA 1
ATOM 1607 C C . THR B 1 89 ? -4.922 -22.141 -1.959 1 89.06 89 THR B C 1
ATOM 1609 O O . THR B 1 89 ? -5.648 -21.938 -2.932 1 89.06 89 THR B O 1
ATOM 1612 N N . GLU B 1 90 ? -5.113 -21.578 -0.813 1 94.69 90 GLU B N 1
ATOM 1613 C CA . GLU B 1 90 ? -6.305 -20.75 -0.603 1 94.69 90 GLU B CA 1
ATOM 1614 C C . GLU B 1 90 ? -5.926 -19.312 -0.27 1 94.69 90 GLU B C 1
ATOM 1616 O O . GLU B 1 90 ? -6.793 -18.5 0.062 1 94.69 90 GLU B O 1
ATOM 1621 N N . ARG B 1 91 ? -4.617 -19.094 -0.253 1 97.44 91 ARG B N 1
ATOM 1622 C CA . ARG B 1 91 ? -4.109 -17.75 -0.019 1 97.44 91 ARG B CA 1
ATOM 1623 C C . ARG B 1 91 ? -2.889 -17.469 -0.887 1 97.44 91 ARG B C 1
ATOM 1625 O O . ARG B 1 91 ? -2.211 -18.391 -1.337 1 97.44 91 ARG B O 1
ATOM 1632 N N . ALA B 1 92 ? -2.682 -16.266 -1.2 1 98.5 92 ALA B N 1
ATOM 1633 C CA . ALA B 1 92 ? -1.487 -15.82 -1.919 1 98.5 92 ALA B CA 1
ATOM 1634 C C . ALA B 1 92 ? -0.523 -15.094 -0.988 1 98.5 92 ALA B C 1
ATOM 1636 O O . ALA B 1 92 ? -0.907 -14.133 -0.318 1 98.5 92 ALA B O 1
ATOM 1637 N N . VAL B 1 93 ? 0.67 -15.578 -0.851 1 98.69 93 VAL B N 1
ATOM 1638 C CA . VAL B 1 93 ? 1.729 -14.953 -0.068 1 98.69 93 VAL B CA 1
ATOM 1639 C C . VAL B 1 93 ? 2.941 -14.68 -0.958 1 98.69 93 VAL B C 1
ATOM 1641 O O . VAL B 1 93 ? 3.705 -15.594 -1.269 1 98.69 93 VAL B O 1
ATOM 1644 N N . LEU B 1 94 ? 3.08 -13.484 -1.381 1 98.75 94 LEU B N 1
ATOM 1645 C CA . LEU B 1 94 ? 4.172 -13.062 -2.25 1 98.75 94 LEU B CA 1
ATOM 1646 C C . LEU B 1 94 ? 5.07 -12.055 -1.547 1 98.75 94 LEU B C 1
ATOM 1648 O O . LEU B 1 94 ? 4.594 -11.258 -0.735 1 98.75 94 LEU B O 1
ATOM 1652 N N . ALA B 1 95 ? 6.363 -12.039 -1.883 1 98.38 95 ALA B N 1
ATOM 1653 C CA . ALA B 1 95 ? 7.328 -11.125 -1.278 1 98.38 95 ALA B CA 1
ATOM 1654 C C . ALA B 1 95 ? 8.398 -10.711 -2.285 1 98.38 95 ALA B C 1
ATOM 1656 O O . ALA B 1 95 ? 8.719 -11.469 -3.205 1 98.38 95 ALA B O 1
ATOM 1657 N N . GLY B 1 96 ? 8.812 -9.508 -2.17 1 97.44 96 GLY B N 1
ATOM 1658 C CA . GLY B 1 96 ? 10.039 -9.055 -2.801 1 97.44 96 GLY B CA 1
ATOM 1659 C C . GLY B 1 96 ? 11.203 -8.945 -1.832 1 97.44 96 GLY B C 1
ATOM 1660 O O . GLY B 1 96 ? 11.203 -8.086 -0.951 1 97.44 96 GLY B O 1
ATOM 1661 N N . ASN B 1 97 ? 12.172 -9.781 -2.004 1 95 97 ASN B N 1
ATOM 1662 C CA . ASN B 1 97 ? 13.383 -9.773 -1.182 1 95 97 ASN B CA 1
ATOM 1663 C C . ASN B 1 97 ? 14.586 -9.25 -1.959 1 95 97 ASN B C 1
ATOM 1665 O O . ASN B 1 97 ? 14.766 -9.578 -3.133 1 95 97 ASN B O 1
ATOM 1669 N N . ASP B 1 98 ? 15.297 -8.438 -1.294 1 90.06 98 ASP B N 1
ATOM 1670 C CA . ASP B 1 98 ? 16.5 -7.953 -1.979 1 90.06 98 ASP B CA 1
ATOM 1671 C C . ASP B 1 98 ? 17.609 -8.992 -1.936 1 90.06 98 ASP B C 1
ATOM 1673 O O . ASP B 1 98 ? 17.391 -10.133 -1.511 1 90.06 98 ASP B O 1
ATOM 1677 N N . ARG B 1 99 ? 18.75 -8.586 -2.457 1 86.5 99 ARG B N 1
ATOM 1678 C CA . ARG B 1 99 ? 19.859 -9.523 -2.617 1 86.5 99 ARG B CA 1
ATOM 1679 C C . ARG B 1 99 ? 20.344 -10.031 -1.264 1 86.5 99 ARG B C 1
ATOM 1681 O O . ARG B 1 99 ? 20.922 -11.117 -1.173 1 86.5 99 ARG B O 1
ATOM 1688 N N . ASP B 1 100 ? 20.125 -9.234 -0.196 1 88.44 100 ASP B N 1
ATOM 1689 C CA . ASP B 1 100 ? 20.547 -9.609 1.149 1 88.44 100 ASP B CA 1
ATOM 1690 C C . ASP B 1 100 ? 19.453 -10.414 1.858 1 88.44 100 ASP B C 1
ATOM 1692 O O . ASP B 1 100 ? 19.578 -10.727 3.045 1 88.44 100 ASP B O 1
ATOM 1696 N N . GLY B 1 101 ? 18.344 -10.633 1.213 1 89.75 101 GLY B N 1
ATOM 1697 C CA . GLY B 1 101 ? 17.25 -11.414 1.771 1 89.75 101 GLY B CA 1
ATOM 1698 C C . GLY B 1 101 ? 16.281 -10.594 2.592 1 89.75 101 GLY B C 1
ATOM 1699 O O . GLY B 1 101 ? 15.398 -11.141 3.258 1 89.75 101 GLY B O 1
ATOM 1700 N N . LYS B 1 102 ? 16.484 -9.281 2.488 1 90.56 102 LYS B N 1
ATOM 1701 C CA . LYS B 1 102 ? 15.609 -8.391 3.248 1 90.56 102 LYS B CA 1
ATOM 1702 C C . LYS B 1 102 ? 14.281 -8.172 2.52 1 90.56 102 LYS B C 1
ATOM 1704 O O . LYS B 1 102 ? 14.266 -7.949 1.306 1 90.56 102 LYS B O 1
ATOM 1709 N N . LEU B 1 103 ? 13.25 -8.203 3.283 1 94.62 103 LEU B N 1
ATOM 1710 C CA . LEU B 1 103 ? 11.93 -7.949 2.717 1 94.62 103 LEU B CA 1
ATOM 1711 C C . LEU B 1 103 ? 11.797 -6.488 2.299 1 94.62 103 LEU B C 1
ATOM 1713 O O . LEU B 1 103 ? 12.023 -5.582 3.104 1 94.62 103 LEU B O 1
ATOM 1717 N N . VAL B 1 104 ? 11.359 -6.242 1.062 1 95.06 104 VAL B N 1
ATOM 1718 C CA . VAL B 1 104 ? 11.219 -4.895 0.518 1 95.06 104 VAL B CA 1
ATOM 1719 C C . VAL B 1 104 ? 9.742 -4.602 0.248 1 95.06 104 VAL B C 1
ATOM 1721 O O . VAL B 1 104 ? 9.242 -3.527 0.592 1 95.06 104 VAL B O 1
ATOM 1724 N N . VAL B 1 105 ? 9.055 -5.609 -0.317 1 97.88 105 VAL B N 1
ATOM 1725 C CA . VAL B 1 105 ? 7.645 -5.449 -0.656 1 97.88 105 VAL B CA 1
ATOM 1726 C C . VAL B 1 105 ? 6.898 -6.758 -0.406 1 97.88 105 VAL B C 1
ATOM 1728 O O . VAL B 1 105 ? 7.469 -7.844 -0.548 1 97.88 105 VAL B O 1
ATOM 1731 N N . SER B 1 106 ? 5.66 -6.617 -0.02 1 98.5 106 SER B N 1
ATOM 1732 C CA . SER B 1 106 ? 4.832 -7.801 0.203 1 98.5 106 SER B CA 1
ATOM 1733 C C . SER B 1 106 ? 3.414 -7.59 -0.317 1 98.5 106 SER B C 1
ATOM 1735 O O . SER B 1 106 ? 2.85 -6.504 -0.171 1 98.5 106 SER B O 1
ATOM 1737 N N . LEU B 1 107 ? 2.842 -8.602 -0.913 1 98.88 107 LEU B N 1
ATOM 1738 C CA . LEU B 1 107 ? 1.438 -8.719 -1.295 1 98.88 107 LEU B CA 1
ATOM 1739 C C . LEU B 1 107 ? 0.855 -10.047 -0.837 1 98.88 107 LEU B C 1
ATOM 1741 O O . LEU B 1 107 ? 1.28 -11.109 -1.301 1 98.88 107 LEU B O 1
ATOM 1745 N N . MET B 1 108 ? -0.093 -10 0.043 1 98.88 108 MET B N 1
ATOM 1746 C CA . MET B 1 108 ? -0.75 -11.211 0.529 1 98.88 108 MET B CA 1
ATOM 1747 C C . MET B 1 108 ? -2.266 -11.078 0.438 1 98.88 108 MET B C 1
ATOM 1749 O O . MET B 1 108 ? -2.82 -10.016 0.717 1 98.88 108 MET B O 1
ATOM 1753 N N . LEU B 1 109 ? -2.92 -12.117 0.069 1 98.81 109 LEU B N 1
ATOM 1754 C CA . LEU B 1 109 ? -4.367 -12.258 -0.009 1 98.81 109 LEU B CA 1
ATOM 1755 C C . LEU B 1 109 ? -4.832 -13.508 0.731 1 98.81 109 LEU B C 1
ATOM 1757 O O . LEU B 1 109 ? -4.27 -14.586 0.547 1 98.81 109 LEU B O 1
ATOM 1761 N N . SER B 1 110 ? -5.855 -13.312 1.514 1 98.5 110 SER B N 1
ATOM 1762 C CA . SER B 1 110 ? -6.309 -14.438 2.32 1 98.5 110 SER B CA 1
ATOM 1763 C C . SER B 1 110 ? -7.801 -14.336 2.621 1 98.5 110 SER B C 1
ATOM 1765 O O . SER B 1 110 ? -8.312 -13.242 2.865 1 98.5 110 SER B O 1
ATOM 1767 N N . PRO B 1 111 ?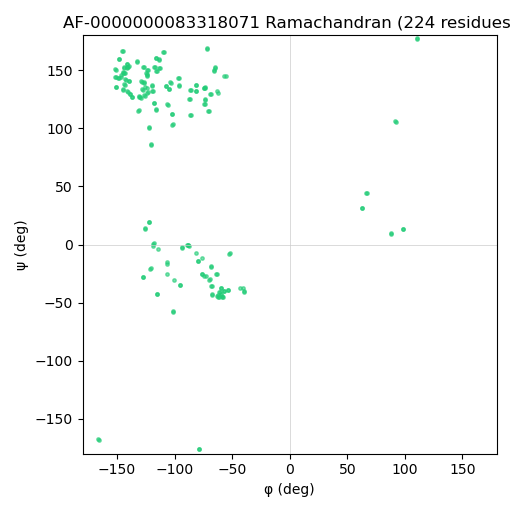 -8.5 -15.484 2.664 1 98 111 PRO B N 1
ATOM 1768 C CA . PRO B 1 111 ? -9.883 -15.461 3.143 1 98 111 PRO B CA 1
ATOM 1769 C C . PRO B 1 111 ? -9.992 -15.148 4.633 1 98 111 PRO B C 1
ATOM 1771 O O . PRO B 1 111 ? -11.062 -14.781 5.121 1 98 111 PRO B O 1
ATOM 1774 N N . GLU B 1 112 ? -8.859 -15.344 5.359 1 97.62 112 GLU B N 1
ATOM 1775 C CA . GLU B 1 112 ? -8.812 -15.062 6.793 1 97.62 112 GLU B CA 1
ATOM 1776 C C . GLU B 1 112 ? -7.891 -13.891 7.102 1 97.62 112 GLU B C 1
ATOM 1778 O O . GLU B 1 112 ? -6.91 -13.656 6.387 1 97.62 112 GLU B O 1
ATOM 1783 N N . PRO B 1 113 ? -8.195 -13.227 8.172 1 97.69 113 PRO B N 1
ATOM 1784 C CA . PRO B 1 113 ? -7.352 -12.086 8.531 1 97.69 113 PRO B CA 1
ATOM 1785 C C . PRO B 1 113 ? -5.922 -12.492 8.883 1 97.69 113 PRO B C 1
ATOM 1787 O O . PRO B 1 113 ? -5.684 -13.648 9.258 1 97.69 113 PRO B O 1
ATOM 1790 N N . PHE B 1 114 ? -5.035 -11.57 8.672 1 95.88 114 PHE B N 1
ATOM 1791 C CA . PHE B 1 114 ? -3.643 -11.781 9.039 1 95.88 114 PHE B CA 1
ATOM 1792 C C . PHE B 1 114 ? -3.416 -11.453 10.508 1 95.88 114 PHE B C 1
ATOM 1794 O O . PHE B 1 114 ? -4.105 -10.602 11.078 1 95.88 114 PHE B O 1
#

InterPro domains:
  IPR014934 Protein of unknown function DUF1806 [PF08830] (3-114)
  IPR036492 Hypothetical protein YojF superfamily [G3DSA:2.70.180.10] (1-114)
  IPR036492 Hypothetical protein YojF superfamily [SSF89442] (1-114)

Foldseek 3Di:
DAWDDQVLLQVLQVVQAPDWKWKWKKFWDPPPVVPDDVPDDTDMDIDFGDIFHFHDKHWDDDPPIKIWTHGPVDIDIDTQWTDWDNPDRQKTWIFHADPVRDTGIIIIIHNDGD/DAWDDQVLLQVLQVVQAQDWKWKWKKFWDPPPVVPDDVPDDTDMDIDFGDIFHFHDKHWDDDPPIKIWTHGPVDIDIDTQWTDWDNPDRAKTWIFHADPVRDTGIIIIIHRDGD

pLDDT: mean 92.68, std 13.08, range [43.59, 98.94]

Organism: Saccharibacillus brassicae (NCBI:txid2583377)